Protein AF-A0A958BYZ5-F1 (afdb_monomer_lite)

Structure (mmCIF, N/CA/C/O backbone):
data_AF-A0A958BYZ5-F1
#
_entry.id   AF-A0A958BYZ5-F1
#
loop_
_atom_site.group_PDB
_atom_site.id
_atom_site.type_symbol
_atom_site.label_atom_id
_atom_site.label_alt_id
_atom_site.label_comp_id
_atom_site.label_asym_id
_atom_site.label_entity_id
_atom_site.label_seq_id
_atom_site.pdbx_PDB_ins_code
_atom_site.Cartn_x
_atom_site.Cartn_y
_atom_site.Cartn_z
_atom_site.occupancy
_atom_site.B_iso_or_equiv
_atom_site.auth_seq_id
_atom_site.auth_comp_id
_atom_site.auth_asym_id
_atom_site.auth_atom_id
_atom_site.pdbx_PDB_model_num
ATOM 1 N N . MET A 1 1 ? -6.055 -10.056 36.487 1.00 45.50 1 MET A N 1
ATOM 2 C CA . MET A 1 1 ? -5.918 -9.343 35.197 1.00 45.50 1 MET A CA 1
ATOM 3 C C . MET A 1 1 ? -7.300 -8.827 34.836 1.00 45.50 1 MET A C 1
ATOM 5 O O . MET A 1 1 ? -8.227 -9.608 35.020 1.00 45.50 1 MET A O 1
ATOM 9 N N . PRO A 1 2 ? -7.479 -7.562 34.418 1.00 52.25 2 PRO A N 1
ATOM 10 C CA . PRO A 1 2 ? -8.773 -7.122 33.911 1.00 52.25 2 PRO A CA 1
ATOM 11 C C . PRO A 1 2 ? -9.151 -8.014 32.727 1.00 52.25 2 PRO A C 1
ATOM 13 O O . PRO A 1 2 ? -8.328 -8.301 31.856 1.00 52.25 2 PRO A O 1
ATOM 16 N N . SER A 1 3 ? -10.362 -8.534 32.773 1.00 69.88 3 SER A N 1
ATOM 17 C CA . SER A 1 3 ? -10.896 -9.478 31.812 1.00 69.88 3 SER A CA 1
ATOM 18 C C . SER A 1 3 ? -11.234 -8.752 30.496 1.00 69.88 3 SER A C 1
ATOM 20 O O . SER A 1 3 ? -11.599 -7.570 30.492 1.00 69.88 3 SER A O 1
ATOM 22 N N . SER A 1 4 ? -10.986 -9.404 29.354 1.00 74.00 4 SER A N 1
ATOM 23 C CA . SER A 1 4 ? -11.035 -8.768 28.027 1.00 74.00 4 SER A CA 1
ATOM 24 C C . SER A 1 4 ? -11.799 -9.617 27.015 1.00 74.00 4 SER A C 1
ATOM 26 O O . SER A 1 4 ? -11.697 -10.843 27.022 1.00 74.00 4 SER A O 1
ATOM 28 N N . ILE A 1 5 ? -12.532 -8.962 26.109 1.00 74.88 5 ILE A N 1
ATOM 29 C CA . ILE A 1 5 ? -13.312 -9.607 25.046 1.00 74.88 5 ILE A CA 1
ATOM 30 C C . ILE A 1 5 ? -12.643 -9.345 23.699 1.00 74.88 5 ILE A C 1
ATOM 32 O O . ILE A 1 5 ? -12.465 -8.196 23.283 1.00 74.88 5 ILE A O 1
ATOM 36 N N . LYS A 1 6 ? -12.315 -10.417 22.971 1.00 78.06 6 LYS A N 1
ATOM 37 C CA . LYS A 1 6 ? -11.769 -10.333 21.612 1.00 78.06 6 LYS A CA 1
ATOM 38 C C . LYS A 1 6 ? -12.891 -10.118 20.592 1.00 78.06 6 LYS A C 1
ATOM 40 O O . LYS A 1 6 ? -13.818 -10.919 20.510 1.00 78.06 6 LYS A O 1
ATOM 45 N N . ARG A 1 7 ? -12.784 -9.073 19.767 1.00 78.69 7 ARG A N 1
ATOM 46 C CA . ARG A 1 7 ? -13.669 -8.828 18.613 1.00 78.69 7 ARG A CA 1
ATOM 47 C C . ARG A 1 7 ? -12.845 -8.469 17.385 1.00 78.69 7 ARG A C 1
ATOM 49 O O . ARG A 1 7 ? -12.098 -7.492 17.380 1.00 78.69 7 ARG A O 1
ATOM 56 N N . GLY A 1 8 ? -12.955 -9.292 16.343 1.00 81.00 8 GLY A N 1
ATOM 57 C CA . GLY A 1 8 ? -11.964 -9.295 15.269 1.00 81.00 8 GLY A CA 1
ATOM 58 C C . GLY A 1 8 ? -10.583 -9.638 15.834 1.00 81.00 8 GLY A C 1
ATOM 59 O O . GLY A 1 8 ? -10.409 -10.677 16.472 1.00 81.00 8 GLY A O 1
ATOM 60 N N . TYR A 1 9 ? -9.610 -8.748 15.637 1.00 81.06 9 TYR A N 1
ATOM 61 C CA . TYR A 1 9 ? -8.263 -8.886 16.201 1.00 81.06 9 TYR A CA 1
ATOM 62 C C . TYR A 1 9 ? -8.009 -8.010 17.439 1.00 81.06 9 TYR A C 1
ATOM 64 O O . TYR A 1 9 ? -6.924 -8.092 18.005 1.00 81.06 9 TYR A O 1
ATOM 72 N N . ILE A 1 10 ? -8.983 -7.196 17.865 1.00 86.06 10 ILE A N 1
ATOM 73 C CA . ILE A 1 10 ? -8.825 -6.246 18.975 1.00 86.06 10 ILE A CA 1
ATOM 74 C C . ILE A 1 10 ? -9.418 -6.844 20.257 1.00 86.06 10 ILE A C 1
ATOM 76 O O . ILE A 1 10 ? -10.525 -7.386 20.248 1.00 86.06 10 ILE A O 1
ATOM 80 N N . GLN A 1 11 ? -8.690 -6.727 21.363 1.00 86.56 11 GLN A N 1
ATOM 81 C CA . GLN A 1 11 ? -9.150 -7.009 22.717 1.00 86.56 11 GLN A CA 1
ATOM 82 C C . GLN A 1 11 ? -9.681 -5.722 23.354 1.00 86.56 11 GLN A C 1
ATOM 84 O O . GLN A 1 11 ? -8.958 -4.730 23.486 1.00 86.56 11 GLN A O 1
ATOM 89 N N . PHE A 1 12 ? -10.955 -5.756 23.733 1.00 85.00 12 PHE A N 1
ATOM 90 C CA . PHE A 1 12 ? -11.657 -4.682 24.430 1.00 85.00 12 PHE A CA 1
ATOM 91 C C . PHE A 1 12 ? -11.824 -5.034 25.911 1.00 85.00 12 PHE A C 1
ATOM 93 O O . PHE A 1 12 ? -11.839 -6.213 26.266 1.00 85.00 12 PHE A O 1
ATOM 100 N N . SER A 1 13 ? -11.990 -4.025 26.767 1.00 83.06 13 SER A N 1
ATOM 101 C CA . SER A 1 13 ? -12.386 -4.240 28.165 1.00 83.06 13 SER A CA 1
ATOM 102 C C . SER A 1 13 ? -13.762 -4.914 28.233 1.00 83.06 13 SER A C 1
ATOM 104 O O . SER A 1 13 ? -14.655 -4.562 27.464 1.00 83.06 13 SER A O 1
ATOM 106 N N . GLU A 1 14 ? -13.965 -5.849 29.166 1.00 81.81 14 GLU A N 1
ATOM 107 C CA . GLU A 1 14 ? -15.282 -6.464 29.413 1.00 81.81 14 GLU A CA 1
ATOM 108 C C . GLU A 1 14 ? -16.369 -5.464 29.809 1.00 81.81 14 GLU A C 1
ATOM 110 O O . GLU A 1 14 ? -17.550 -5.720 29.596 1.00 81.81 14 GLU A O 1
ATOM 115 N N . ARG A 1 15 ? -15.983 -4.296 30.334 1.00 83.94 15 ARG A N 1
ATOM 116 C CA . ARG A 1 15 ? -16.928 -3.229 30.685 1.00 83.94 15 ARG A CA 1
ATOM 117 C C . ARG A 1 15 ? -17.518 -2.524 29.461 1.00 83.94 15 ARG A C 1
ATOM 119 O O . ARG A 1 15 ? -18.413 -1.699 29.610 1.00 83.94 15 ARG A O 1
ATOM 126 N N . TRP A 1 16 ? -16.980 -2.780 28.269 1.00 87.38 16 TRP A N 1
ATOM 127 C CA . TRP A 1 16 ? -17.481 -2.198 27.033 1.00 87.38 16 TRP A CA 1
ATOM 128 C C . TRP A 1 16 ? -18.608 -3.065 26.483 1.00 87.38 16 TRP A C 1
ATOM 130 O O . TRP A 1 16 ? -18.396 -4.201 26.052 1.00 87.38 16 TRP A O 1
ATOM 140 N N . GLU A 1 17 ? -19.806 -2.497 26.438 1.00 88.56 17 GLU A N 1
ATOM 141 C CA . GLU A 1 17 ? -20.953 -3.117 25.792 1.00 88.56 17 GLU A CA 1
ATOM 142 C C . GLU A 1 17 ? -20.756 -3.047 24.274 1.00 88.56 17 GLU A C 1
ATOM 144 O O . GLU A 1 17 ? -20.416 -2.007 23.707 1.00 88.56 17 GLU A O 1
ATOM 149 N N . HIS A 1 18 ? -20.936 -4.161 23.577 1.00 89.38 18 HIS A N 1
ATOM 150 C CA . HIS A 1 18 ? -20.892 -4.158 22.117 1.00 89.38 18 HIS A CA 1
ATOM 151 C C . HIS A 1 18 ? -22.271 -3.938 21.536 1.00 89.38 18 HIS A C 1
ATOM 153 O O . HIS A 1 18 ? -23.232 -4.558 21.976 1.00 89.38 18 HIS A O 1
ATOM 159 N N . ILE A 1 19 ? -22.321 -3.108 20.500 1.00 90.62 19 ILE A N 1
ATOM 160 C CA . ILE A 1 19 ? -23.559 -2.780 19.804 1.00 90.62 19 ILE A CA 1
ATOM 161 C C . ILE A 1 19 ? -23.592 -3.453 18.434 1.00 90.62 19 ILE A C 1
ATOM 163 O O . ILE A 1 19 ? -24.551 -4.136 18.094 1.00 90.62 19 ILE A O 1
ATOM 167 N N . GLU A 1 20 ? -22.559 -3.237 17.617 1.00 90.31 20 GLU A N 1
ATOM 168 C CA . GLU A 1 20 ? -22.579 -3.628 16.205 1.00 90.31 20 GLU A CA 1
ATOM 169 C C . GLU A 1 20 ? -21.173 -3.996 15.724 1.00 90.31 20 GLU A C 1
ATOM 171 O O . GLU A 1 20 ? -20.170 -3.380 16.096 1.00 90.31 20 GLU A O 1
ATOM 176 N N . SER A 1 21 ? -21.087 -4.987 14.840 1.00 90.56 21 SER A N 1
ATOM 177 C CA . SER A 1 21 ? -19.903 -5.224 14.015 1.00 90.56 21 SER A CA 1
ATOM 178 C C . SER A 1 21 ? -20.322 -5.366 12.560 1.00 90.56 21 SER A C 1
ATOM 180 O O . SER A 1 21 ? -21.266 -6.088 12.252 1.00 90.56 21 SER A O 1
ATOM 182 N N . ARG A 1 22 ? -19.605 -4.686 11.662 1.00 89.75 22 ARG A N 1
ATOM 183 C CA . ARG A 1 22 ? -19.753 -4.862 10.216 1.00 89.75 22 ARG A CA 1
ATOM 184 C C . ARG A 1 22 ? -18.624 -5.694 9.655 1.00 89.75 22 ARG A C 1
ATOM 186 O O . ARG A 1 22 ? -17.462 -5.541 10.046 1.00 89.75 22 ARG A O 1
ATOM 193 N N . TYR A 1 23 ? -18.991 -6.505 8.675 1.00 89.56 23 TYR A N 1
ATOM 194 C CA . TYR A 1 23 ? -18.126 -7.499 8.074 1.00 89.56 23 TYR A CA 1
ATOM 195 C C . TYR A 1 23 ? -18.109 -7.358 6.556 1.00 89.56 23 TYR A C 1
ATOM 197 O O . TYR A 1 23 ? -19.097 -6.955 5.947 1.00 89.56 23 TYR A O 1
ATOM 205 N N . VAL A 1 24 ? -16.978 -7.717 5.960 1.00 88.44 24 VAL A N 1
ATOM 206 C CA . VAL A 1 24 ? -16.851 -8.011 4.532 1.00 88.44 24 VAL A CA 1
ATOM 207 C C . VAL A 1 24 ? -16.213 -9.389 4.436 1.00 88.44 24 VAL A C 1
ATOM 209 O O . VAL A 1 24 ? -15.037 -9.551 4.765 1.00 88.44 24 VAL A O 1
ATOM 212 N N . GLY A 1 25 ? -17.003 -10.394 4.055 1.00 87.12 25 GLY A N 1
ATOM 213 C CA . GLY A 1 25 ? -16.584 -11.792 4.168 1.00 87.12 25 GLY A CA 1
ATOM 214 C C . GLY A 1 25 ? -16.142 -12.116 5.608 1.00 87.12 25 GLY A C 1
ATOM 215 O O . GLY A 1 25 ? -16.868 -11.777 6.544 1.00 87.12 25 GLY A O 1
ATOM 216 N N . PRO A 1 26 ? -14.951 -12.708 5.821 1.00 87.62 26 PRO A N 1
ATOM 217 C CA . PRO A 1 26 ? -14.455 -13.029 7.160 1.00 87.62 26 PRO A CA 1
ATOM 218 C C . PRO A 1 26 ? -13.901 -11.812 7.925 1.00 87.62 26 PRO A C 1
ATOM 220 O O . PRO A 1 26 ? -13.514 -11.938 9.087 1.00 87.62 26 PRO A O 1
ATOM 223 N N . PHE A 1 27 ? -13.818 -10.633 7.300 1.00 90.38 27 PHE A N 1
ATOM 224 C CA . PHE A 1 27 ? -13.087 -9.496 7.851 1.00 90.38 27 PHE A CA 1
ATOM 225 C C . PHE A 1 27 ? -13.984 -8.499 8.571 1.00 90.38 27 PHE A C 1
ATOM 227 O O . PHE A 1 27 ? -14.955 -7.999 8.007 1.00 90.38 27 PHE A O 1
ATOM 234 N N . VAL A 1 28 ? -13.593 -8.116 9.788 1.00 90.50 28 VAL A N 1
ATOM 235 C CA . VAL A 1 28 ? -14.249 -7.035 10.533 1.00 90.50 28 VAL A CA 1
ATOM 236 C C . VAL A 1 28 ? -13.758 -5.688 10.020 1.00 90.50 28 VAL A C 1
ATOM 238 O O . VAL A 1 28 ? -12.567 -5.388 10.085 1.00 90.50 28 VAL A O 1
ATOM 241 N N . THR A 1 29 ? -14.673 -4.859 9.529 1.00 90.00 29 THR A N 1
ATOM 242 C CA . THR A 1 29 ? -14.334 -3.563 8.923 1.00 90.00 29 THR A CA 1
ATOM 243 C C . THR A 1 29 ? -14.761 -2.378 9.788 1.00 90.00 29 THR A C 1
ATOM 245 O O . THR A 1 29 ? -14.096 -1.338 9.764 1.00 90.00 29 THR A O 1
ATOM 248 N N . ARG A 1 30 ? -15.812 -2.539 10.604 1.00 91.06 30 ARG A N 1
ATOM 249 C CA . ARG A 1 30 ? -16.279 -1.550 11.588 1.00 91.06 30 ARG A CA 1
ATOM 250 C C . ARG A 1 30 ? -16.768 -2.238 12.859 1.00 91.06 30 ARG A C 1
ATOM 252 O O . ARG A 1 30 ? -17.434 -3.266 12.780 1.00 91.06 30 ARG A O 1
ATOM 259 N N . ILE A 1 31 ? -16.465 -1.663 14.016 1.00 91.06 31 ILE A N 1
ATOM 260 C CA . ILE A 1 31 ? -16.951 -2.113 15.324 1.00 91.06 31 ILE A CA 1
ATOM 261 C C . ILE A 1 31 ? -17.504 -0.903 16.078 1.00 91.06 31 ILE A C 1
ATOM 263 O O . ILE A 1 31 ? -16.900 0.171 16.043 1.00 91.06 31 ILE A O 1
ATOM 267 N N . VAL A 1 32 ? -18.648 -1.085 16.733 1.00 91.12 32 VAL A N 1
ATOM 268 C CA . VAL A 1 32 ? -19.294 -0.090 17.587 1.00 91.12 32 VAL A CA 1
ATOM 269 C C . VAL A 1 32 ? -19.443 -0.658 18.991 1.00 91.12 32 VAL A C 1
ATOM 271 O O . VAL A 1 32 ? -20.063 -1.708 19.186 1.00 91.12 32 VAL A O 1
ATOM 274 N N . HIS A 1 33 ? -18.914 0.074 19.964 1.00 89.44 33 HIS A N 1
ATOM 275 C CA . HIS A 1 33 ? -19.065 -0.211 21.385 1.00 89.44 33 HIS A CA 1
ATOM 276 C C . HIS A 1 33 ? -19.637 0.987 22.126 1.00 89.44 33 HIS A C 1
ATOM 278 O O . HIS A 1 33 ? -19.407 2.132 21.742 1.00 89.44 33 HIS A O 1
ATOM 284 N N . ARG A 1 34 ? -20.331 0.715 23.227 1.00 88.62 34 ARG A N 1
ATOM 285 C CA . ARG A 1 34 ? -20.648 1.687 24.263 1.00 88.62 34 ARG A CA 1
ATOM 286 C C . ARG A 1 34 ? -19.684 1.493 25.425 1.00 88.62 34 ARG A C 1
ATOM 288 O O . ARG A 1 34 ? -19.506 0.388 25.937 1.00 88.62 34 ARG A O 1
ATOM 295 N N . ARG A 1 35 ? -19.033 2.581 25.810 1.00 86.31 35 ARG A N 1
ATOM 296 C CA . ARG A 1 35 ? -18.128 2.630 26.954 1.00 86.31 35 ARG A CA 1
ATOM 297 C C . ARG A 1 35 ? -18.908 2.763 28.271 1.00 86.31 35 ARG A C 1
ATOM 299 O O . ARG A 1 35 ? -20.081 3.137 28.242 1.00 86.31 35 ARG A O 1
ATOM 306 N N . PRO A 1 36 ? -18.263 2.524 29.429 1.00 84.19 36 PRO A N 1
ATOM 307 C CA . PRO A 1 36 ? -18.902 2.668 30.743 1.00 84.19 36 PRO A CA 1
ATOM 308 C C . PRO A 1 36 ? -19.419 4.083 31.044 1.00 84.19 36 PRO A C 1
ATOM 310 O O . PRO A 1 36 ? -20.354 4.241 31.818 1.00 84.19 36 PRO A O 1
ATOM 313 N N . ASP A 1 37 ? -18.829 5.105 30.421 1.00 83.94 37 ASP A N 1
ATOM 314 C CA . ASP A 1 37 ? -19.257 6.509 30.497 1.00 83.94 37 ASP A CA 1
ATOM 315 C C . ASP A 1 37 ? -20.478 6.824 29.603 1.00 83.94 37 ASP A C 1
ATOM 317 O O . ASP A 1 37 ? -20.917 7.970 29.527 1.00 83.94 37 ASP A O 1
ATOM 321 N N . GLY A 1 38 ? -21.024 5.822 28.905 1.00 82.00 38 GLY A N 1
ATOM 322 C CA . GLY A 1 38 ? -22.136 5.958 27.965 1.00 82.00 38 GLY A CA 1
ATOM 323 C C . GLY A 1 38 ? -21.729 6.425 26.563 1.00 82.00 38 GLY A C 1
ATOM 324 O O . GLY A 1 38 ? -22.568 6.416 25.659 1.00 82.00 38 GLY A O 1
ATOM 325 N N . ALA A 1 39 ? -20.461 6.786 26.334 1.00 84.88 39 ALA A N 1
ATOM 326 C CA . ALA A 1 39 ? -19.994 7.262 25.038 1.00 84.88 39 ALA A CA 1
ATOM 327 C C . ALA A 1 39 ? -19.918 6.128 24.001 1.00 84.88 39 ALA A C 1
ATOM 329 O O . ALA A 1 39 ? -19.525 4.997 24.299 1.00 84.88 39 ALA A O 1
ATOM 330 N N . LEU A 1 40 ? -20.251 6.449 22.747 1.00 87.25 40 LEU A N 1
ATOM 331 C CA . LEU A 1 40 ? -20.108 5.528 21.618 1.00 87.25 40 LEU A CA 1
ATOM 332 C C . LEU A 1 40 ? -18.686 5.586 21.045 1.00 87.25 40 LEU A C 1
ATOM 334 O O . LEU A 1 40 ? -18.225 6.632 20.588 1.00 87.25 40 LEU A O 1
ATOM 338 N N . ASP A 1 41 ? -18.003 4.444 21.017 1.00 86.56 41 ASP A N 1
ATOM 339 C CA . ASP A 1 41 ? -16.710 4.254 20.362 1.00 86.56 41 ASP A CA 1
ATOM 340 C C . ASP A 1 41 ? -16.922 3.508 19.037 1.00 86.56 41 ASP A C 1
ATOM 342 O O . ASP A 1 41 ? -17.181 2.303 19.002 1.00 86.56 41 ASP A O 1
ATOM 346 N N . VAL A 1 42 ? -16.855 4.252 17.932 1.00 89.75 42 VAL A N 1
ATOM 347 C CA . VAL A 1 42 ? -16.988 3.709 16.576 1.00 89.75 42 VAL A CA 1
ATOM 348 C C . VAL A 1 42 ? -15.602 3.599 15.950 1.00 89.75 42 VAL A C 1
ATOM 350 O O . VAL A 1 42 ? -14.946 4.608 15.699 1.00 89.75 42 VAL A O 1
ATOM 353 N N . ARG A 1 43 ? -15.139 2.386 15.641 1.00 88.94 43 ARG A N 1
ATOM 354 C CA . ARG A 1 43 ? -13.829 2.159 15.006 1.00 88.94 43 ARG A CA 1
ATOM 355 C C . ARG A 1 43 ? -13.978 1.487 13.665 1.00 88.94 43 ARG A C 1
ATOM 357 O O . ARG A 1 43 ? -14.543 0.404 13.564 1.00 88.94 43 ARG A O 1
ATOM 364 N N . THR A 1 44 ? -13.372 2.090 12.653 1.00 90.75 44 THR A N 1
ATOM 365 C CA . THR A 1 44 ? -13.125 1.451 11.361 1.00 90.75 44 THR A CA 1
ATOM 366 C C . THR A 1 44 ? -11.704 0.909 11.303 1.00 90.75 44 THR A C 1
ATOM 368 O O . THR A 1 44 ? -10.784 1.497 11.884 1.00 90.75 44 THR A O 1
ATOM 371 N N . SER A 1 45 ? -11.515 -0.194 10.574 1.00 88.25 45 SER A N 1
ATOM 372 C CA . SER A 1 45 ? -10.210 -0.851 10.391 1.00 88.25 45 SER A CA 1
ATOM 373 C C . SER A 1 45 ? -9.117 0.159 10.008 1.00 88.25 45 SER A C 1
ATOM 375 O O . SER A 1 45 ? -8.079 0.263 10.671 1.00 88.25 45 SER A O 1
ATOM 377 N N . ARG A 1 46 ? -9.410 1.034 9.037 1.00 89.19 46 ARG A N 1
ATOM 378 C CA . ARG A 1 46 ? -8.462 2.042 8.552 1.00 89.19 46 ARG A CA 1
ATOM 379 C C . ARG A 1 46 ? -8.080 3.067 9.618 1.00 89.19 46 ARG A C 1
ATOM 381 O O . ARG A 1 46 ? -6.897 3.364 9.785 1.00 89.19 46 ARG A O 1
ATOM 388 N N . ARG A 1 47 ? -9.056 3.646 10.330 1.00 90.25 47 ARG A N 1
ATOM 389 C CA . ARG A 1 47 ? -8.785 4.652 11.379 1.00 90.25 47 ARG A CA 1
ATOM 390 C C . ARG A 1 47 ? -8.003 4.051 12.536 1.00 90.25 47 ARG A C 1
ATOM 392 O O . ARG A 1 47 ? -7.115 4.718 13.075 1.00 90.25 47 ARG A O 1
ATOM 399 N N . HIS A 1 48 ? -8.302 2.799 12.864 1.00 89.25 48 HIS A N 1
ATOM 400 C CA . HIS A 1 48 ? -7.598 2.043 13.882 1.00 89.25 48 HIS A CA 1
ATOM 401 C C . HIS A 1 48 ? -6.120 1.832 13.503 1.00 89.25 48 HIS A C 1
ATOM 403 O O . HIS A 1 48 ? -5.237 2.285 14.234 1.00 89.25 48 HIS A O 1
ATOM 409 N N . ARG A 1 49 ? -5.837 1.300 12.303 1.00 91.06 49 ARG A N 1
ATOM 410 C CA . ARG A 1 49 ? -4.473 1.175 11.749 1.00 91.06 49 ARG A CA 1
ATOM 411 C C . ARG A 1 49 ? -3.724 2.510 11.722 1.00 91.06 49 ARG A C 1
ATOM 413 O O . ARG A 1 49 ? -2.557 2.596 12.102 1.00 91.06 49 ARG A O 1
ATOM 420 N N . LYS A 1 50 ? -4.397 3.581 11.294 1.00 88.94 50 LYS A N 1
ATOM 421 C CA . LYS A 1 50 ? -3.817 4.929 11.165 1.00 88.94 50 LYS A CA 1
ATOM 422 C C . LYS A 1 50 ? -3.668 5.673 12.497 1.00 88.94 50 LYS A C 1
ATOM 424 O O . LYS A 1 50 ? -3.128 6.780 12.488 1.00 88.94 50 LYS A O 1
ATOM 429 N N . ARG A 1 51 ? -4.105 5.094 13.625 1.00 86.19 51 ARG A N 1
ATOM 430 C CA . ARG A 1 51 ? -4.093 5.708 14.967 1.00 86.19 51 ARG A CA 1
ATOM 431 C C . ARG A 1 51 ? -4.814 7.061 15.018 1.00 86.19 51 ARG A C 1
ATOM 433 O O . ARG A 1 51 ? -4.374 7.986 15.696 1.00 86.19 51 ARG A O 1
ATOM 440 N N . PHE A 1 52 ? -5.925 7.186 14.291 1.00 84.44 52 PHE A N 1
ATOM 441 C CA . PHE A 1 52 ? -6.775 8.382 14.337 1.00 84.44 52 PHE A CA 1
ATOM 442 C C . PHE A 1 52 ? -7.821 8.350 15.456 1.00 84.44 52 PHE A C 1
ATOM 444 O O . PHE A 1 52 ? -8.500 9.353 15.663 1.00 84.44 52 PHE A O 1
ATOM 451 N N . GLY A 1 53 ? -7.912 7.240 16.193 1.00 83.75 53 GLY A N 1
ATOM 452 C CA . GLY A 1 53 ? -8.915 7.047 17.236 1.00 83.75 53 GLY A CA 1
ATOM 453 C C . GLY A 1 53 ? -10.312 6.753 16.670 1.00 83.75 53 GLY A C 1
ATOM 454 O O . GLY A 1 53 ? -10.457 6.557 15.453 1.00 83.75 53 GLY A O 1
ATOM 455 N N . PRO A 1 54 ? -11.331 6.699 17.545 1.00 84.38 54 PRO A N 1
ATOM 456 C CA . PRO A 1 54 ? -12.715 6.477 17.142 1.00 84.38 54 PRO A CA 1
ATOM 457 C C . PRO A 1 54 ? -13.237 7.585 16.230 1.00 84.38 54 PRO A C 1
ATOM 459 O O . PRO A 1 54 ? -12.726 8.712 16.223 1.00 84.38 54 PRO A O 1
ATOM 462 N N . GLU A 1 55 ? -14.236 7.254 15.419 1.00 83.75 55 GLU A N 1
ATOM 463 C CA . GLU A 1 55 ? -14.984 8.233 14.641 1.00 83.75 55 GLU A CA 1
ATOM 464 C C . GLU A 1 55 ? -15.611 9.262 15.587 1.00 83.75 55 GLU A C 1
ATOM 466 O O . GLU A 1 55 ? -16.169 8.881 16.618 1.00 83.75 55 GLU A O 1
ATOM 471 N N . PRO A 1 56 ? -15.469 10.563 15.285 1.00 74.38 56 PRO A N 1
ATOM 472 C CA . PRO A 1 56 ? -16.152 11.594 16.049 1.00 74.38 56 PRO A CA 1
ATOM 473 C C . PRO A 1 56 ? -17.665 11.351 15.967 1.00 74.38 56 PRO A C 1
ATOM 475 O O . PRO A 1 56 ? -18.192 11.112 14.881 1.00 74.38 56 PRO A O 1
ATOM 478 N N . GLY A 1 57 ? -18.340 11.365 17.120 1.00 67.19 57 GLY A N 1
ATOM 479 C CA . GLY A 1 57 ? -19.795 11.225 17.193 1.00 67.19 57 GLY A CA 1
ATOM 480 C C . GLY A 1 57 ? -20.530 12.397 16.525 1.00 67.19 57 GLY A C 1
ATOM 481 O O . GLY A 1 57 ? -19.901 13.409 16.217 1.00 67.19 57 GLY A O 1
ATOM 482 N N . PRO A 1 58 ? -21.854 12.295 16.322 1.00 60.22 58 PRO A N 1
ATOM 483 C CA . PRO A 1 58 ? -22.651 13.343 15.673 1.00 60.22 58 PRO A CA 1
ATOM 484 C C . PRO A 1 58 ? -22.554 14.708 16.378 1.00 60.22 58 PRO A C 1
ATOM 486 O O . PRO A 1 58 ? -22.533 15.732 15.702 1.00 60.22 58 PRO A O 1
ATOM 489 N N . ASP A 1 59 ? -22.395 14.715 17.705 1.00 55.41 59 ASP A N 1
ATOM 490 C CA . ASP A 1 59 ? -22.246 15.935 18.517 1.00 55.41 59 ASP A CA 1
ATOM 491 C C . ASP A 1 59 ? -20.790 16.379 18.699 1.00 55.41 59 ASP A C 1
ATOM 493 O O . ASP A 1 59 ? -20.507 17.455 19.236 1.00 55.41 59 ASP A O 1
ATOM 497 N N . ALA A 1 60 ? -19.829 15.559 18.262 1.00 56.84 60 ALA A N 1
ATOM 498 C CA . ALA A 1 60 ? -18.437 15.957 18.282 1.00 56.84 60 ALA A CA 1
ATOM 499 C C . ALA A 1 60 ? -18.253 17.001 17.185 1.00 56.84 60 ALA A C 1
ATOM 501 O O . ALA A 1 60 ? -18.170 16.675 16.001 1.00 56.84 60 ALA A O 1
ATOM 502 N N . THR A 1 61 ? -18.156 18.269 17.589 1.00 47.94 61 THR A N 1
ATOM 503 C CA . THR A 1 61 ? -17.674 19.333 16.714 1.00 47.94 61 THR A CA 1
ATOM 504 C C . THR A 1 61 ? -16.366 18.826 16.132 1.00 47.94 61 THR A C 1
ATOM 506 O O . THR A 1 61 ? -15.394 18.628 16.869 1.00 47.94 61 THR A O 1
ATOM 509 N N . GLU A 1 62 ? -16.352 18.531 14.829 1.00 49.16 62 GLU A N 1
ATOM 510 C CA . GLU A 1 62 ? -15.136 18.176 14.120 1.00 49.16 62 GLU A CA 1
ATOM 511 C C . GLU A 1 62 ? -14.215 19.373 14.327 1.00 49.16 62 GLU A C 1
ATOM 513 O O . GLU A 1 62 ? -14.384 20.409 13.683 1.00 49.16 62 GLU A O 1
ATOM 518 N N . LYS A 1 63 ? -13.326 19.304 15.334 1.00 47.84 63 LYS A N 1
ATOM 519 C CA . LYS A 1 63 ? -12.378 20.376 15.621 1.00 47.84 63 LYS A CA 1
ATOM 520 C C . LYS A 1 63 ? -11.645 20.550 14.310 1.00 47.84 63 LYS A C 1
ATOM 522 O O . LYS A 1 63 ? -10.839 19.678 13.976 1.00 47.84 63 LYS A O 1
ATOM 527 N N . LYS A 1 64 ? -11.980 21.611 13.559 1.00 46.06 64 LYS A N 1
ATOM 528 C CA . LYS A 1 64 ? -11.365 21.970 12.283 1.00 46.06 64 LYS A CA 1
ATOM 529 C C . LYS A 1 64 ? -9.881 22.076 12.575 1.00 46.06 64 LYS A C 1
ATOM 531 O O . LYS A 1 64 ? -9.398 23.097 13.053 1.00 46.06 64 LYS A O 1
ATOM 536 N N . ARG A 1 65 ? -9.168 20.962 12.410 1.00 54.56 65 ARG A N 1
ATOM 537 C CA . ARG A 1 65 ? -7.742 20.885 12.689 1.00 54.56 65 ARG A CA 1
ATOM 538 C C . ARG A 1 65 ? -7.127 21.883 11.734 1.00 54.56 65 ARG A C 1
ATOM 540 O O . ARG A 1 65 ? -7.331 21.750 10.530 1.00 54.56 65 ARG A O 1
ATOM 547 N N . HIS A 1 66 ? -6.465 22.901 12.286 1.00 46.94 66 HIS A N 1
ATOM 548 C CA . HIS A 1 66 ? -5.911 24.000 11.508 1.00 46.94 66 HIS A CA 1
ATOM 549 C C . HIS A 1 66 ? -5.216 23.451 10.258 1.00 46.94 66 HIS A C 1
ATOM 551 O O . HIS A 1 66 ? -4.259 22.678 10.350 1.00 46.94 66 HIS A O 1
ATOM 557 N N . LYS A 1 67 ? -5.748 23.853 9.097 1.00 51.28 67 LYS A N 1
ATOM 558 C CA . LYS A 1 67 ? -5.382 23.413 7.739 1.00 51.28 67 LYS A CA 1
ATOM 559 C C . LYS A 1 67 ? -3.881 23.584 7.431 1.00 51.28 67 LYS A C 1
ATOM 561 O O . LYS A 1 67 ? -3.379 22.999 6.482 1.00 51.28 67 LYS A O 1
ATOM 566 N N . TYR A 1 68 ? -3.172 24.341 8.268 1.00 49.09 68 TYR A N 1
ATOM 567 C CA . TYR A 1 68 ? -1.784 24.762 8.100 1.00 49.09 68 TYR A CA 1
ATOM 568 C C . TYR A 1 68 ? -0.744 23.897 8.824 1.00 49.09 68 TYR A C 1
ATOM 570 O O . TYR A 1 68 ? 0.448 24.107 8.631 1.00 49.09 68 TYR A O 1
ATOM 578 N N . TRP A 1 69 ? -1.142 22.903 9.626 1.00 57.28 69 TRP A N 1
ATOM 579 C CA . TRP A 1 69 ? -0.177 22.061 10.351 1.00 57.28 69 TRP A CA 1
ATOM 580 C C . TRP A 1 69 ? -0.027 20.666 9.730 1.00 57.28 69 TRP A C 1
ATOM 582 O O . TRP A 1 69 ? -0.231 19.631 10.375 1.00 57.28 69 TRP A O 1
ATOM 592 N N . LEU A 1 70 ? 0.318 20.665 8.435 1.00 76.31 70 LEU A N 1
ATOM 593 C CA . LEU A 1 70 ? 0.727 19.476 7.675 1.00 76.31 70 LEU A CA 1
ATOM 594 C C . LEU A 1 70 ? 2.023 18.861 8.224 1.00 76.31 70 LEU A C 1
ATOM 596 O O . LEU A 1 70 ? 2.271 17.681 8.006 1.00 76.31 70 LEU A O 1
ATOM 600 N N . TRP A 1 71 ? 2.830 19.629 8.957 1.00 84.06 71 TRP A N 1
ATOM 601 C CA . TRP A 1 71 ? 4.095 19.186 9.535 1.00 84.06 71 TRP A CA 1
ATOM 602 C C . TRP A 1 71 ? 3.887 18.259 10.738 1.00 84.06 71 TRP A C 1
ATOM 604 O O . TRP A 1 71 ? 3.532 18.698 11.832 1.00 84.06 71 TRP A O 1
ATOM 614 N N . ARG A 1 72 ? 4.102 16.950 10.548 1.00 87.50 72 ARG A N 1
ATOM 615 C CA . ARG A 1 72 ? 3.972 15.939 11.614 1.00 87.50 72 ARG A CA 1
ATOM 616 C C . ARG A 1 72 ? 5.089 14.891 11.564 1.00 87.50 72 ARG A C 1
ATOM 618 O O . ARG A 1 72 ? 4.786 13.702 11.475 1.00 87.50 72 ARG A O 1
ATOM 625 N N . PRO A 1 73 ? 6.366 15.280 11.722 1.00 90.56 73 PRO A N 1
ATOM 626 C CA . PRO A 1 73 ? 7.507 14.363 11.597 1.00 90.56 73 PRO A CA 1
ATOM 627 C C . PRO A 1 73 ? 7.515 13.233 12.640 1.00 90.56 73 PRO A C 1
ATOM 629 O O . PRO A 1 73 ? 8.150 12.204 12.438 1.00 90.56 73 PRO A O 1
ATOM 632 N N . ARG A 1 74 ? 6.771 13.383 13.748 1.00 88.75 74 ARG A N 1
ATOM 633 C CA . ARG A 1 74 ? 6.575 12.325 14.757 1.00 88.75 74 ARG A CA 1
ATOM 634 C C . ARG A 1 74 ? 5.562 11.250 14.335 1.00 88.75 74 ARG A C 1
ATOM 636 O O . ARG A 1 74 ? 5.401 10.257 15.036 1.00 88.75 74 ARG A O 1
ATOM 643 N N . SER A 1 75 ? 4.833 11.449 13.236 1.00 90.50 75 SER A N 1
ATOM 644 C CA . SER A 1 75 ? 3.808 10.523 12.756 1.00 90.50 75 SER A CA 1
ATOM 645 C C . SER A 1 75 ? 4.329 9.677 11.604 1.00 90.50 75 SER A C 1
ATOM 647 O O . SER A 1 75 ? 4.734 10.204 10.573 1.00 90.50 75 SER A O 1
ATOM 649 N N . LEU A 1 76 ? 4.197 8.356 11.717 1.00 93.69 76 LEU A N 1
ATOM 650 C CA . LEU A 1 76 ? 4.485 7.451 10.603 1.00 93.69 76 LEU A CA 1
ATOM 651 C C . LEU A 1 76 ? 3.603 7.741 9.374 1.00 93.69 76 LEU A C 1
ATOM 653 O O . LEU A 1 76 ? 4.067 7.630 8.247 1.00 93.69 76 LEU A O 1
ATOM 657 N N . ASN A 1 77 ? 2.353 8.182 9.573 1.00 93.38 77 ASN A N 1
ATOM 658 C CA . ASN A 1 77 ? 1.467 8.570 8.467 1.00 93.38 77 ASN A CA 1
ATOM 659 C C . ASN A 1 77 ? 2.041 9.706 7.621 1.00 93.38 77 ASN A C 1
ATOM 661 O O . ASN A 1 77 ? 1.795 9.746 6.420 1.00 93.38 77 ASN A O 1
ATOM 665 N N . TRP A 1 78 ? 2.761 10.629 8.260 1.00 94.06 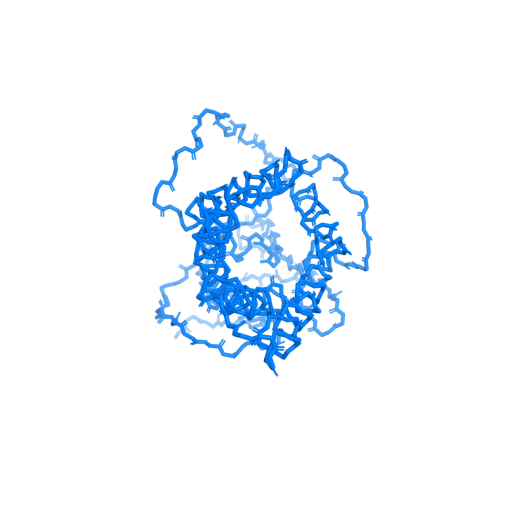78 TRP A N 1
ATOM 666 C CA . TRP A 1 78 ? 3.376 11.760 7.584 1.00 94.06 78 TRP A CA 1
ATOM 667 C C . TRP A 1 78 ? 4.529 11.293 6.699 1.00 94.06 78 TRP A C 1
ATOM 669 O O . TRP A 1 78 ? 4.538 11.602 5.515 1.00 94.06 78 TRP A O 1
ATOM 679 N N . TRP A 1 79 ? 5.425 10.459 7.234 1.00 96.56 79 TRP A N 1
ATOM 680 C CA . TRP A 1 79 ? 6.521 9.879 6.456 1.00 96.56 79 TRP A CA 1
ATOM 681 C C . TRP A 1 79 ? 6.031 8.994 5.314 1.00 96.56 79 TRP A C 1
ATOM 683 O O . TRP A 1 79 ? 6.528 9.133 4.207 1.00 96.56 79 TRP A O 1
ATOM 693 N N . ILE A 1 80 ? 5.006 8.162 5.536 1.00 96.19 80 ILE A N 1
ATOM 694 C CA . ILE A 1 80 ? 4.373 7.386 4.457 1.00 96.19 80 ILE A CA 1
ATOM 695 C C . ILE A 1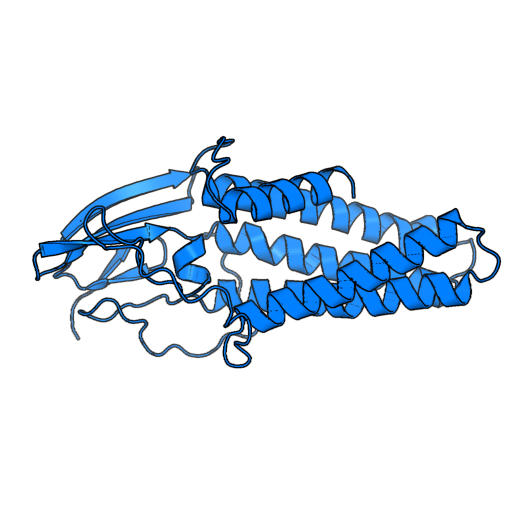 80 ? 3.931 8.316 3.317 1.00 96.19 80 ILE A C 1
ATOM 697 O O . ILE A 1 80 ? 4.218 8.037 2.158 1.00 96.19 80 ILE A O 1
ATOM 701 N N . ALA A 1 81 ? 3.253 9.423 3.636 1.00 94.25 81 ALA A N 1
ATOM 702 C CA . ALA A 1 81 ? 2.814 10.381 2.626 1.00 94.25 81 ALA A CA 1
ATOM 703 C C . ALA A 1 81 ? 3.999 11.059 1.918 1.00 94.25 81 ALA A C 1
ATOM 705 O O . ALA A 1 81 ? 3.988 11.157 0.698 1.00 94.25 81 ALA A O 1
ATOM 706 N N . VAL A 1 82 ? 5.027 11.486 2.658 1.00 96.50 82 VAL A N 1
ATOM 707 C CA . VAL A 1 82 ? 6.242 12.106 2.098 1.00 96.50 82 VAL A CA 1
ATOM 708 C C . VAL A 1 82 ? 6.965 11.162 1.143 1.00 96.50 82 VAL A C 1
ATOM 710 O O . VAL A 1 82 ? 7.286 11.564 0.030 1.00 96.50 82 VAL A O 1
ATOM 713 N N . LEU A 1 83 ? 7.160 9.904 1.537 1.00 98.12 83 LEU A N 1
ATOM 714 C CA . LEU A 1 83 ? 7.800 8.891 0.700 1.00 98.12 83 LEU A CA 1
ATOM 715 C C . LEU A 1 83 ? 7.007 8.660 -0.596 1.00 98.12 83 LEU A C 1
ATOM 717 O O . LEU A 1 83 ? 7.594 8.690 -1.675 1.00 98.12 83 LEU A O 1
ATOM 721 N N . PHE A 1 84 ? 5.675 8.526 -0.520 1.00 96.25 84 PHE A N 1
ATOM 722 C CA . PHE A 1 84 ? 4.843 8.425 -1.725 1.00 96.25 84 PHE A CA 1
ATOM 723 C C . PHE A 1 84 ? 4.918 9.675 -2.603 1.00 96.25 84 PHE A C 1
ATOM 725 O O . PHE A 1 84 ? 4.978 9.536 -3.820 1.00 96.25 84 PHE A O 1
ATOM 732 N N . MET A 1 85 ? 4.933 10.880 -2.025 1.00 96.31 85 MET A N 1
ATOM 733 C CA . MET A 1 85 ? 5.042 12.124 -2.797 1.00 96.31 85 MET A CA 1
ATOM 734 C C . MET A 1 85 ? 6.376 12.206 -3.545 1.00 96.31 85 MET A C 1
ATOM 736 O O . MET A 1 85 ? 6.379 12.515 -4.733 1.00 96.31 85 MET A O 1
ATOM 740 N N . ILE A 1 86 ? 7.491 11.884 -2.881 1.00 98.19 86 ILE A N 1
ATOM 741 C CA . ILE A 1 86 ? 8.817 11.881 -3.513 1.00 98.19 86 ILE A CA 1
ATOM 742 C C . ILE A 1 86 ? 8.878 10.818 -4.614 1.00 98.19 86 ILE A C 1
ATOM 744 O O . ILE A 1 86 ? 9.306 11.129 -5.723 1.00 98.19 86 ILE A O 1
ATOM 748 N N . GLY A 1 87 ? 8.411 9.593 -4.350 1.00 97.31 87 GLY A N 1
ATOM 749 C CA . GLY A 1 87 ? 8.367 8.531 -5.361 1.00 97.31 87 GLY A CA 1
ATOM 750 C C . GLY A 1 87 ? 7.511 8.910 -6.574 1.00 97.31 87 GLY A C 1
ATOM 751 O O . GLY A 1 87 ? 7.970 8.826 -7.708 1.00 97.31 87 GLY A O 1
ATOM 752 N N . SER A 1 88 ? 6.306 9.438 -6.336 1.00 95.44 88 SER A N 1
ATOM 753 C CA . SER A 1 88 ? 5.390 9.875 -7.402 1.00 95.44 88 SER A CA 1
ATOM 754 C C . SER A 1 88 ? 5.980 11.004 -8.246 1.00 95.44 88 SER A C 1
ATOM 756 O O . SER A 1 88 ? 5.816 11.011 -9.462 1.00 95.44 88 SER A O 1
ATOM 758 N N . TRP A 1 89 ? 6.697 11.945 -7.621 1.00 97.94 89 TRP A N 1
ATOM 759 C CA . TRP A 1 89 ? 7.393 13.014 -8.337 1.00 97.94 89 TRP A CA 1
ATOM 760 C C . TRP A 1 89 ? 8.433 12.464 -9.318 1.00 97.94 89 TRP A C 1
ATOM 762 O O . TRP A 1 89 ? 8.505 12.928 -10.456 1.00 97.94 89 TRP A O 1
ATOM 772 N N . HIS A 1 90 ? 9.197 11.448 -8.910 1.00 97.75 90 HIS A N 1
ATOM 773 C CA . HIS A 1 90 ? 10.158 10.788 -9.790 1.00 97.75 90 HIS A CA 1
ATOM 774 C C . HIS A 1 90 ? 9.457 10.076 -10.951 1.00 97.75 90 HIS A C 1
ATOM 776 O O . HIS A 1 90 ? 9.852 10.277 -12.093 1.00 97.75 90 HIS A O 1
ATOM 782 N N . PHE A 1 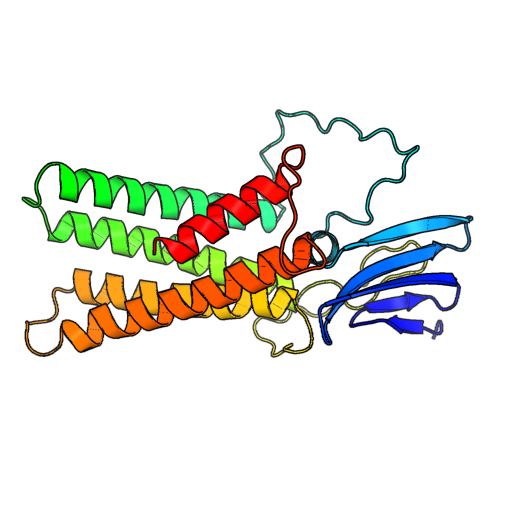91 ? 8.378 9.325 -10.703 1.00 95.44 91 PHE A N 1
ATOM 783 C CA . PHE A 1 91 ? 7.651 8.633 -11.777 1.00 95.44 91 PHE A CA 1
ATOM 784 C C . PHE A 1 91 ? 7.025 9.592 -12.788 1.00 95.44 91 PHE A C 1
ATOM 786 O O . PHE A 1 91 ? 7.121 9.357 -13.992 1.00 95.44 91 PHE A O 1
ATOM 793 N N . ILE A 1 92 ? 6.444 10.703 -12.325 1.00 95.81 92 ILE A N 1
ATOM 794 C CA . ILE A 1 92 ? 5.929 11.754 -13.213 1.00 95.81 92 ILE A CA 1
ATOM 795 C C . ILE A 1 92 ? 7.077 12.369 -14.018 1.00 95.81 92 ILE A C 1
ATOM 797 O O . ILE A 1 92 ? 6.966 12.495 -15.233 1.00 95.81 92 ILE A O 1
ATOM 801 N N . SER A 1 93 ? 8.191 12.708 -13.366 1.00 95.56 93 SER A N 1
ATOM 802 C CA . SER A 1 93 ? 9.350 13.308 -14.037 1.00 95.56 93 SER A CA 1
ATOM 803 C C . SER A 1 93 ? 9.942 12.374 -15.097 1.00 95.56 93 SER A C 1
ATOM 805 O O . SER A 1 93 ? 10.168 12.801 -16.224 1.00 95.56 93 SER A O 1
ATOM 807 N N . GLY A 1 94 ? 10.132 11.092 -14.769 1.00 94.00 94 GLY A N 1
ATOM 808 C CA . GLY A 1 94 ? 10.605 10.072 -15.707 1.00 94.00 94 GLY A CA 1
ATOM 809 C C . GLY A 1 94 ? 9.659 9.911 -16.897 1.00 94.00 94 GLY A C 1
ATOM 810 O O . GLY A 1 94 ? 10.099 9.966 -18.041 1.00 94.00 94 GLY A O 1
ATOM 811 N N . SER A 1 95 ? 8.350 9.826 -16.643 1.00 93.19 95 SER A N 1
ATOM 812 C CA . SER A 1 95 ? 7.332 9.698 -17.696 1.00 93.19 95 SER A CA 1
ATOM 813 C C . SER A 1 95 ? 7.293 10.912 -18.633 1.00 93.19 95 SER A C 1
ATOM 815 O O . SER A 1 95 ? 7.192 10.753 -19.848 1.00 93.19 95 SER A O 1
ATOM 817 N N . LEU A 1 96 ? 7.419 12.132 -18.094 1.00 94.06 96 LEU A N 1
ATOM 818 C CA . LEU A 1 96 ? 7.481 13.361 -18.894 1.00 94.06 96 LEU A CA 1
ATOM 819 C C . LEU A 1 96 ? 8.738 13.418 -19.771 1.00 94.06 96 LEU A C 1
ATOM 821 O O . LEU A 1 96 ? 8.663 13.889 -20.903 1.00 94.06 96 LEU A O 1
ATOM 825 N N . LEU A 1 97 ? 9.876 12.923 -19.277 1.00 92.50 97 LEU A N 1
ATOM 826 C CA . LEU A 1 97 ? 11.112 12.844 -20.058 1.00 92.50 97 LEU A CA 1
ATOM 827 C C . LEU A 1 97 ? 11.016 11.808 -21.183 1.00 92.50 97 LEU A C 1
ATOM 829 O O . LEU A 1 97 ? 11.454 12.094 -22.293 1.00 92.50 97 LEU A O 1
ATOM 833 N N . VAL A 1 98 ? 10.395 10.648 -20.934 1.00 91.94 98 VAL A N 1
ATOM 834 C CA . VAL A 1 98 ? 10.086 9.674 -21.999 1.00 91.94 98 VAL A CA 1
ATOM 835 C C . VAL A 1 98 ? 9.219 10.327 -23.074 1.00 91.94 98 VAL A C 1
ATOM 837 O O . VAL A 1 98 ? 9.520 10.208 -24.260 1.00 91.94 98 VAL A O 1
ATOM 840 N N . TRP A 1 99 ? 8.176 11.058 -22.666 1.00 90.00 99 TRP A N 1
ATOM 841 C CA . TRP A 1 99 ? 7.266 11.740 -23.587 1.00 90.00 99 TRP A CA 1
ATOM 842 C C . TRP A 1 99 ? 7.948 12.847 -24.407 1.00 90.00 99 TRP A C 1
ATOM 844 O O . TRP A 1 99 ? 7.662 12.992 -25.593 1.00 90.00 99 TRP A O 1
ATOM 854 N N . ALA A 1 100 ? 8.874 13.600 -23.807 1.00 88.81 100 ALA A N 1
ATOM 855 C CA . ALA A 1 100 ? 9.626 14.662 -24.479 1.00 88.81 100 ALA A CA 1
ATOM 856 C C . ALA A 1 100 ? 10.707 14.147 -25.456 1.00 88.81 100 ALA A C 1
ATOM 858 O O . ALA A 1 100 ? 11.200 14.920 -26.278 1.00 88.81 100 ALA A O 1
ATOM 859 N N . GLY A 1 101 ? 11.070 12.863 -25.381 1.00 84.81 101 GLY A N 1
ATOM 860 C CA . GLY A 1 101 ? 12.044 12.209 -26.255 1.00 84.81 101 GLY A CA 1
ATOM 861 C C . GLY A 1 101 ? 13.110 11.442 -25.455 1.00 84.81 101 GLY A C 1
ATOM 862 O O . GLY A 1 101 ? 13.804 12.046 -24.634 1.00 84.81 101 GLY A O 1
ATOM 863 N N . PRO A 1 102 ? 13.314 10.131 -25.697 1.00 72.50 102 PRO A N 1
ATOM 864 C CA . PRO A 1 102 ? 14.163 9.268 -24.870 1.00 72.50 102 PRO A CA 1
ATOM 865 C C . PRO A 1 102 ? 15.667 9.403 -25.180 1.00 72.50 102 PRO A C 1
ATOM 867 O O . PRO A 1 102 ? 16.395 8.416 -25.248 1.00 72.50 102 PRO A O 1
ATOM 870 N N . SER A 1 103 ? 16.173 10.625 -25.343 1.00 78.62 103 SER A N 1
ATOM 871 C CA . SER A 1 103 ? 17.591 10.878 -25.647 1.00 78.62 103 SER A CA 1
ATOM 872 C C . SER A 1 103 ? 18.536 10.517 -24.488 1.00 78.62 103 SER A C 1
ATOM 874 O O . SER A 1 103 ? 19.746 10.431 -24.686 1.00 78.62 103 SER A O 1
ATOM 876 N N . TYR A 1 104 ? 17.996 10.285 -23.283 1.00 82.88 104 TYR A N 1
ATOM 877 C CA . TYR A 1 104 ? 18.750 10.012 -22.055 1.00 82.88 104 TYR A CA 1
ATOM 878 C C . TYR A 1 104 ? 18.185 8.819 -21.263 1.00 82.88 104 TYR A C 1
ATOM 880 O O . TYR A 1 104 ? 17.885 8.951 -20.077 1.00 82.88 104 TYR A O 1
ATOM 888 N N . VAL A 1 105 ? 18.054 7.652 -21.907 1.00 87.75 105 VAL A N 1
ATOM 889 C CA . VAL A 1 105 ? 17.491 6.413 -21.315 1.00 87.75 105 VAL A CA 1
ATOM 890 C C . VAL A 1 105 ? 18.063 6.104 -19.926 1.00 87.75 105 VAL A C 1
ATOM 892 O O . VAL A 1 105 ? 17.308 5.957 -18.976 1.00 87.75 105 VAL A O 1
ATOM 895 N N . TYR A 1 106 ? 19.389 6.151 -19.763 1.00 90.25 106 TYR A N 1
ATOM 896 C CA . TYR A 1 106 ? 20.034 5.913 -18.464 1.00 90.25 106 TYR A CA 1
ATOM 897 C C . TYR A 1 106 ? 19.543 6.852 -17.345 1.00 90.25 106 TYR A C 1
ATOM 899 O O . TYR A 1 106 ? 19.317 6.416 -16.218 1.00 90.25 106 TYR A O 1
ATOM 907 N N . ILE A 1 107 ? 19.377 8.149 -17.636 1.00 91.88 107 ILE A N 1
ATOM 908 C CA . ILE A 1 107 ? 18.906 9.134 -16.647 1.00 91.88 107 ILE A CA 1
ATOM 909 C C . ILE A 1 107 ? 17.438 8.871 -16.307 1.00 91.88 107 ILE A C 1
ATOM 911 O O . ILE A 1 107 ? 17.049 8.976 -15.146 1.00 91.88 107 ILE A O 1
ATOM 915 N N . ILE A 1 108 ? 16.633 8.515 -17.307 1.00 93.56 108 ILE A N 1
ATOM 916 C CA . ILE A 1 108 ? 15.220 8.178 -17.133 1.00 93.56 108 ILE A CA 1
ATOM 917 C C . ILE A 1 108 ? 15.083 6.946 -16.229 1.00 93.56 108 ILE A C 1
ATOM 919 O O . ILE A 1 108 ? 14.366 7.008 -15.229 1.00 93.56 108 ILE A O 1
ATOM 923 N N . ASP A 1 109 ? 15.824 5.875 -16.511 1.00 93.88 109 ASP A N 1
ATOM 924 C CA . ASP A 1 109 ? 15.789 4.644 -15.716 1.00 93.88 109 ASP A CA 1
ATOM 925 C C . ASP A 1 109 ? 16.292 4.880 -14.289 1.00 93.88 109 ASP A C 1
ATOM 927 O O . ASP A 1 109 ? 15.706 4.380 -13.329 1.00 93.88 109 ASP A O 1
ATOM 931 N N . LEU A 1 110 ? 17.324 5.714 -14.117 1.00 95.44 110 LEU A N 1
ATOM 932 C CA . LEU A 1 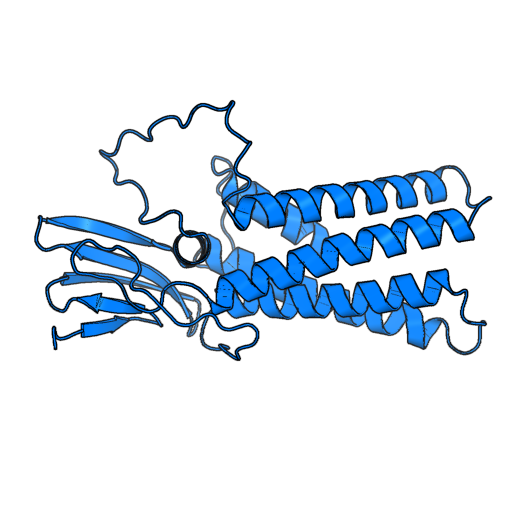110 ? 17.800 6.124 -12.797 1.00 95.44 110 LEU A CA 1
ATOM 933 C C . LEU A 1 110 ? 16.718 6.880 -12.011 1.00 95.44 110 LEU A C 1
ATOM 935 O O . LEU A 1 110 ? 16.540 6.629 -10.819 1.00 95.44 110 LEU A O 1
ATOM 939 N N . ILE A 1 111 ? 15.979 7.788 -12.658 1.00 96.62 111 ILE A N 1
ATOM 940 C CA . ILE A 1 111 ? 14.867 8.516 -12.030 1.00 96.62 111 ILE A CA 1
ATOM 941 C C . ILE A 1 111 ? 13.780 7.533 -11.579 1.00 96.62 111 ILE A C 1
ATOM 943 O O . ILE A 1 111 ? 13.336 7.614 -10.430 1.00 96.62 111 ILE A O 1
ATOM 947 N N . PHE A 1 112 ? 13.382 6.585 -12.435 1.00 96.25 112 PHE A N 1
ATOM 948 C CA . PHE A 1 112 ? 12.413 5.545 -12.074 1.00 96.25 112 PHE A CA 1
ATOM 949 C C . PHE A 1 112 ? 12.914 4.674 -10.921 1.00 96.25 112 PHE A C 1
ATOM 951 O O . PHE A 1 112 ? 12.184 4.461 -9.950 1.00 96.25 112 PHE A O 1
ATOM 958 N N . PHE A 1 113 ? 14.172 4.236 -10.965 1.00 97.25 113 PHE A N 1
ATOM 959 C CA . PHE A 1 113 ? 14.756 3.419 -9.911 1.00 97.25 113 PHE A CA 1
ATOM 960 C C . PHE A 1 113 ? 14.791 4.161 -8.567 1.00 97.25 113 PHE A C 1
ATOM 962 O O . PHE A 1 113 ? 14.312 3.624 -7.567 1.00 97.25 113 PHE A O 1
ATOM 969 N N . ILE A 1 114 ? 15.234 5.424 -8.529 1.00 98.25 114 ILE A N 1
ATOM 970 C CA . ILE A 1 114 ? 15.190 6.246 -7.307 1.00 98.25 114 ILE A CA 1
ATOM 971 C C . ILE A 1 114 ? 13.748 6.375 -6.799 1.00 98.25 114 ILE A C 1
ATOM 973 O O . ILE A 1 114 ? 13.490 6.167 -5.610 1.00 98.25 114 ILE A O 1
ATOM 977 N N . GLY A 1 115 ? 12.792 6.656 -7.690 1.00 98.25 115 GLY A N 1
ATOM 978 C CA . GLY A 1 115 ? 11.371 6.725 -7.346 1.00 98.25 115 GLY A CA 1
ATOM 979 C C . GLY A 1 115 ? 10.853 5.441 -6.693 1.00 98.25 115 GLY A C 1
ATOM 980 O O . GLY A 1 115 ? 10.158 5.495 -5.673 1.00 98.25 115 GLY A O 1
ATOM 981 N N . SER A 1 116 ? 11.251 4.282 -7.222 1.00 97.88 116 SER A N 1
ATOM 982 C CA . SER A 1 116 ? 10.843 2.967 -6.719 1.00 97.88 116 SER A CA 1
ATOM 983 C C . SER A 1 116 ? 11.371 2.670 -5.311 1.00 97.88 116 SER A C 1
ATOM 985 O O . SER A 1 116 ? 10.663 2.042 -4.523 1.00 97.88 116 SER A O 1
ATOM 987 N N . ILE A 1 117 ? 12.551 3.177 -4.930 1.00 98.50 117 ILE A N 1
ATOM 988 C CA . ILE A 1 117 ? 13.098 3.027 -3.569 1.00 98.50 117 ILE A CA 1
ATOM 989 C C . ILE A 1 117 ? 12.206 3.757 -2.555 1.00 98.50 117 ILE A C 1
ATOM 991 O O . ILE A 1 117 ? 11.860 3.206 -1.501 1.00 98.50 117 ILE A O 1
ATOM 995 N N . PHE A 1 118 ? 11.786 4.985 -2.875 1.00 98.50 118 PHE A N 1
ATOM 996 C CA . PHE A 1 118 ? 10.862 5.750 -2.032 1.00 98.50 118 PHE A CA 1
ATOM 997 C C . PHE A 1 118 ? 9.487 5.085 -1.959 1.00 98.50 118 PHE A C 1
ATOM 999 O O . PHE A 1 118 ? 8.915 4.967 -0.872 1.00 98.50 118 PHE A O 1
ATOM 1006 N N . PHE A 1 119 ? 8.982 4.598 -3.094 1.00 96.31 119 PHE A N 1
ATOM 1007 C CA . PHE A 1 119 ? 7.705 3.893 -3.174 1.00 96.31 119 PHE A CA 1
ATOM 1008 C C . PHE A 1 119 ? 7.709 2.605 -2.334 1.00 96.31 119 PHE A C 1
ATOM 1010 O O . PHE A 1 119 ? 6.804 2.388 -1.527 1.00 96.31 119 PHE A O 1
ATOM 1017 N N . THR A 1 120 ? 8.785 1.819 -2.414 1.00 98.25 120 THR A N 1
ATOM 1018 C CA . THR A 1 120 ? 8.996 0.597 -1.618 1.00 98.25 120 THR A CA 1
ATOM 1019 C C . THR A 1 120 ? 9.108 0.891 -0.131 1.00 98.25 120 THR A C 1
ATOM 1021 O O . THR A 1 120 ? 8.473 0.234 0.696 1.00 98.25 120 THR A O 1
ATOM 1024 N N . SER A 1 121 ? 9.843 1.943 0.232 1.00 98.56 121 SER A N 1
ATOM 1025 C CA . SER A 1 121 ? 9.947 2.397 1.621 1.00 98.56 121 SER A CA 1
ATOM 1026 C C . SER A 1 121 ? 8.584 2.815 2.187 1.00 98.56 121 SER A C 1
ATOM 1028 O O . SER A 1 121 ? 8.273 2.539 3.353 1.00 98.56 121 SER A O 1
ATOM 1030 N N . ALA A 1 122 ? 7.737 3.451 1.369 1.00 98.00 122 ALA A N 1
ATOM 1031 C CA . ALA A 1 122 ? 6.373 3.811 1.742 1.00 98.00 122 ALA A CA 1
ATOM 1032 C C . ALA A 1 122 ? 5.480 2.571 1.909 1.00 98.00 122 ALA A C 1
ATOM 1034 O O . ALA A 1 122 ? 4.763 2.471 2.911 1.00 98.00 122 ALA A O 1
ATOM 1035 N N . GLY A 1 123 ? 5.561 1.615 0.976 1.00 97.56 123 GLY A N 1
ATOM 1036 C CA . GLY A 1 123 ? 4.852 0.334 1.021 1.00 97.56 123 GLY A CA 1
ATOM 1037 C C . GLY A 1 123 ? 5.198 -0.467 2.276 1.00 97.56 123 GLY A C 1
ATOM 1038 O O . GLY A 1 123 ? 4.306 -0.825 3.050 1.00 97.56 123 GLY A O 1
ATOM 1039 N N . TYR A 1 124 ? 6.492 -0.632 2.567 1.00 98.38 124 TYR A N 1
ATOM 1040 C CA . TYR A 1 124 ? 6.950 -1.268 3.803 1.00 98.38 124 TYR A CA 1
ATOM 1041 C C . TYR A 1 124 ? 6.441 -0.527 5.041 1.00 98.38 124 TYR A C 1
ATOM 1043 O O . TYR A 1 124 ? 5.945 -1.146 5.977 1.00 98.38 124 TYR A O 1
ATOM 1051 N N . SER A 1 125 ? 6.492 0.807 5.049 1.00 98.00 125 SER A N 1
ATOM 1052 C CA . SER A 1 125 ? 5.997 1.609 6.174 1.00 98.00 125 SER A CA 1
ATOM 1053 C C . SER A 1 125 ? 4.489 1.433 6.409 1.00 98.00 125 SER A C 1
ATOM 1055 O O . SER A 1 125 ? 4.039 1.423 7.559 1.00 98.00 125 SER A O 1
ATOM 1057 N N . GLN A 1 126 ? 3.689 1.265 5.349 1.00 97.00 126 GLN A N 1
ATOM 1058 C CA . GLN A 1 126 ? 2.262 0.941 5.455 1.00 97.00 126 GLN A CA 1
ATOM 1059 C C . GLN A 1 126 ? 2.025 -0.471 6.001 1.00 97.00 126 GLN A C 1
ATOM 1061 O O . GLN A 1 126 ? 1.165 -0.641 6.868 1.00 97.00 126 GLN A O 1
ATOM 1066 N N . TYR A 1 127 ? 2.788 -1.458 5.529 1.00 97.88 127 TYR A N 1
ATOM 1067 C CA . TYR A 1 127 ? 2.753 -2.829 6.035 1.00 97.88 127 TYR A CA 1
ATOM 1068 C C . TYR A 1 127 ? 3.158 -2.890 7.515 1.00 97.88 127 TYR A C 1
ATOM 1070 O O . TYR A 1 127 ? 2.407 -3.398 8.349 1.00 97.88 127 TYR A O 1
ATOM 1078 N N . TYR A 1 128 ? 4.277 -2.256 7.871 1.00 97.12 128 TYR A N 1
ATOM 1079 C CA . TYR A 1 128 ? 4.745 -2.093 9.245 1.00 97.12 128 TYR A CA 1
ATOM 1080 C C . TYR A 1 128 ? 3.670 -1.446 10.129 1.00 97.12 128 TYR A C 1
ATOM 1082 O O . TYR A 1 128 ? 3.440 -1.873 11.262 1.00 97.12 128 TYR A O 1
ATOM 1090 N N . GLN A 1 129 ? 2.963 -0.437 9.615 1.00 95.69 129 GLN A N 1
ATOM 1091 C CA . GLN A 1 129 ? 1.847 0.178 10.326 1.00 95.69 129 GLN A CA 1
ATOM 1092 C C . GLN A 1 129 ? 0.682 -0.796 10.558 1.00 95.69 129 GLN A C 1
ATOM 1094 O O . GLN A 1 129 ? 0.093 -0.765 11.637 1.00 95.69 129 GLN A O 1
ATOM 1099 N N . ALA A 1 130 ? 0.339 -1.638 9.579 1.00 95.12 130 ALA A N 1
ATOM 1100 C CA . ALA A 1 130 ? -0.741 -2.616 9.701 1.00 95.12 130 ALA A CA 1
ATOM 1101 C C . ALA A 1 130 ? -0.417 -3.687 10.753 1.00 95.12 130 ALA A C 1
ATOM 1103 O O . ALA A 1 130 ? -1.191 -3.878 11.694 1.00 95.12 130 ALA A O 1
ATOM 1104 N N . ILE A 1 131 ? 0.764 -4.311 10.677 1.00 95.31 131 ILE A N 1
ATOM 1105 C CA . ILE A 1 131 ? 1.167 -5.369 11.621 1.00 95.31 131 ILE A CA 1
ATOM 1106 C C . ILE A 1 131 ? 1.365 -4.859 13.057 1.00 95.31 131 ILE A C 1
ATOM 1108 O O . ILE A 1 131 ? 1.310 -5.659 13.991 1.00 95.31 131 ILE A O 1
ATOM 1112 N N . ASN A 1 132 ? 1.563 -3.543 13.233 1.00 94.25 132 ASN A N 1
ATOM 1113 C CA . ASN A 1 132 ? 1.669 -2.850 14.523 1.00 94.25 132 ASN A CA 1
ATOM 1114 C C . ASN A 1 132 ? 0.439 -1.982 14.858 1.00 94.25 132 ASN A C 1
ATOM 1116 O O . ASN A 1 132 ? 0.542 -1.038 15.662 1.00 94.25 132 ASN A O 1
ATOM 1120 N N . ALA A 1 133 ? -0.721 -2.262 14.257 1.00 91.88 133 ALA A N 1
ATOM 1121 C CA . ALA A 1 133 ? -1.967 -1.691 14.754 1.00 91.88 133 ALA A CA 1
ATOM 1122 C C . ALA A 1 133 ? -2.240 -2.207 16.186 1.00 91.88 133 ALA A C 1
ATOM 1124 O O . ALA A 1 133 ? -1.858 -3.340 16.489 1.00 91.88 133 ALA A O 1
ATOM 1125 N N . PRO A 1 134 ? -2.835 -1.393 17.075 1.00 89.75 134 PRO A N 1
ATOM 1126 C CA . PRO A 1 134 ? -3.092 -1.787 18.461 1.00 89.75 134 PRO A CA 1
ATOM 1127 C C . PRO A 1 134 ? -4.001 -3.017 18.610 1.00 89.75 134 PRO A C 1
ATOM 1129 O O . PRO A 1 134 ? -5.181 -2.963 18.292 1.00 89.75 134 PRO A O 1
ATOM 1132 N N . GLU A 1 135 ? -3.494 -4.115 19.162 1.00 88.31 135 GLU A N 1
ATOM 1133 C CA . GLU A 1 135 ? -4.324 -5.312 19.408 1.00 88.31 135 GLU A CA 1
ATOM 1134 C C . GLU A 1 135 ? -5.099 -5.227 20.729 1.00 88.31 135 GLU A C 1
ATOM 1136 O O . GLU A 1 135 ? -6.104 -5.906 20.901 1.00 88.31 135 GLU A O 1
ATOM 1141 N N . THR A 1 136 ? -4.670 -4.371 21.653 1.00 85.44 136 THR A N 1
ATOM 1142 C CA . THR A 1 136 ? -5.245 -4.215 22.993 1.00 85.44 136 THR A CA 1
ATOM 1143 C C . THR A 1 136 ? -5.539 -2.751 23.284 1.00 85.44 136 THR A C 1
ATOM 1145 O O . THR A 1 136 ? -4.730 -1.861 22.996 1.00 85.44 136 THR A O 1
ATOM 1148 N N . LEU A 1 137 ? -6.712 -2.500 23.861 1.00 85.12 137 LEU A N 1
ATOM 1149 C CA . LEU A 1 137 ? -7.146 -1.178 24.304 1.00 85.12 137 LEU A CA 1
ATOM 1150 C C . LEU A 1 137 ? -7.352 -1.184 25.818 1.00 85.12 137 LEU A C 1
ATOM 1152 O O . LEU A 1 137 ? -7.885 -2.149 26.365 1.00 85.12 137 LEU A O 1
ATOM 1156 N N . ASP A 1 138 ? -6.928 -0.114 26.485 1.00 83.19 138 ASP A N 1
ATOM 1157 C CA . ASP A 1 138 ? -7.241 0.107 27.896 1.00 83.19 138 ASP A CA 1
ATOM 1158 C C . ASP A 1 138 ? -8.712 0.528 28.092 1.00 83.19 138 ASP A C 1
ATOM 1160 O O . ASP A 1 138 ? -9.466 0.706 27.130 1.00 83.19 138 ASP A O 1
ATOM 1164 N N . GLU A 1 139 ? -9.137 0.694 29.348 1.00 80.44 139 GLU A N 1
ATOM 1165 C CA . GLU A 1 139 ? -10.519 1.077 29.678 1.00 80.44 139 GLU A CA 1
ATOM 1166 C C . GLU A 1 139 ? -10.937 2.424 29.068 1.00 80.44 139 GLU A C 1
ATOM 1168 O O . GLU A 1 139 ? -12.109 2.609 28.737 1.00 80.44 139 GLU A O 1
ATOM 1173 N N . ASN A 1 140 ? -9.973 3.323 28.853 1.00 79.38 140 ASN A N 1
ATOM 1174 C CA . ASN A 1 140 ? -10.170 4.646 28.262 1.00 79.38 140 ASN A CA 1
ATOM 1175 C C . ASN A 1 140 ? -10.139 4.613 26.721 1.00 79.38 140 ASN A C 1
ATOM 1177 O O . ASN A 1 140 ? -10.339 5.635 26.059 1.00 79.38 140 ASN A O 1
ATOM 1181 N N . GLY A 1 141 ? -9.899 3.442 26.122 1.00 78.25 141 GLY A N 1
ATOM 1182 C CA . GLY A 1 141 ? -9.811 3.245 24.680 1.00 78.25 141 GLY A CA 1
ATOM 1183 C C . GLY A 1 141 ? -8.457 3.633 24.080 1.00 78.25 141 GLY A C 1
ATOM 1184 O O . GLY A 1 141 ? -8.349 3.738 22.848 1.00 78.25 141 GLY A O 1
ATOM 1185 N N . HIS A 1 142 ? -7.430 3.851 24.904 1.00 82.94 142 HIS A N 1
ATOM 1186 C CA . HIS A 1 142 ? -6.068 4.092 24.452 1.00 82.94 142 HIS A CA 1
ATOM 1187 C C . HIS A 1 142 ? -5.352 2.776 24.110 1.00 82.94 142 HIS A C 1
ATOM 1189 O O . HIS A 1 142 ? -5.565 1.755 24.762 1.00 82.94 142 HIS A O 1
ATOM 1195 N N . PRO A 1 143 ? -4.486 2.776 23.082 1.00 84.62 143 PRO A N 1
ATOM 1196 C CA . PRO A 1 143 ? -3.635 1.634 22.761 1.00 84.62 143 PRO A CA 1
ATOM 1197 C C . PRO A 1 143 ? -2.750 1.229 23.939 1.00 84.62 143 PRO A C 1
ATOM 1199 O O . PRO A 1 143 ? -1.974 2.052 24.428 1.00 84.62 143 PRO A O 1
ATOM 1202 N N . ALA A 1 144 ? -2.790 -0.042 24.331 1.00 82.31 144 ALA A N 1
ATOM 1203 C CA . ALA A 1 144 ? -1.808 -0.574 25.265 1.00 82.31 144 ALA A CA 1
ATOM 1204 C C . ALA A 1 144 ? -0.415 -0.657 24.609 1.00 82.31 144 ALA A C 1
ATOM 1206 O O . ALA A 1 144 ? -0.268 -0.714 23.381 1.00 82.31 144 ALA A O 1
ATOM 1207 N N . ALA A 1 145 ? 0.634 -0.656 25.434 1.00 79.69 145 ALA A N 1
ATOM 1208 C CA . ALA A 1 145 ? 1.994 -0.853 24.950 1.00 79.69 145 ALA A CA 1
ATOM 1209 C C . ALA A 1 145 ? 2.143 -2.269 24.371 1.00 79.69 145 ALA A C 1
ATOM 1211 O O . ALA A 1 145 ? 1.857 -3.258 25.040 1.00 79.69 145 ALA A O 1
ATOM 1212 N N . GLN A 1 146 ? 2.627 -2.363 23.133 1.00 83.44 146 GLN A N 1
ATOM 1213 C CA . GLN A 1 146 ? 2.874 -3.635 22.456 1.00 83.44 146 GLN A CA 1
ATOM 1214 C C . GLN A 1 146 ? 4.301 -3.696 21.915 1.00 83.44 146 GLN A C 1
ATOM 1216 O O . GLN A 1 146 ? 4.873 -2.676 21.513 1.00 83.44 146 GLN A O 1
ATOM 1221 N N . LYS A 1 147 ? 4.879 -4.902 21.891 1.00 88.25 147 LYS A N 1
ATOM 1222 C CA . LYS A 1 147 ? 6.192 -5.136 21.276 1.00 88.25 147 LYS A CA 1
ATOM 1223 C C . LYS A 1 147 ? 6.109 -4.837 19.779 1.00 88.25 147 LYS A C 1
ATOM 1225 O O . LYS A 1 147 ? 5.158 -5.245 19.114 1.00 88.25 147 LYS A O 1
ATOM 1230 N N . ARG A 1 148 ? 7.108 -4.122 19.258 1.00 92.38 148 ARG A N 1
ATOM 1231 C CA . ARG A 1 148 ? 7.182 -3.785 17.832 1.00 92.38 148 ARG A CA 1
ATOM 1232 C C . ARG A 1 148 ? 7.503 -5.037 17.022 1.00 92.38 148 ARG A C 1
ATOM 1234 O O . ARG A 1 148 ? 8.451 -5.749 17.344 1.00 92.38 148 ARG A O 1
ATOM 1241 N N . ARG A 1 149 ? 6.720 -5.283 15.974 1.00 93.88 149 ARG A N 1
ATOM 1242 C CA . ARG A 1 149 ? 6.936 -6.345 14.987 1.00 93.88 149 ARG A CA 1
ATOM 1243 C C . ARG A 1 149 ? 7.493 -5.710 13.717 1.00 93.88 149 ARG A C 1
ATOM 1245 O O . ARG A 1 149 ? 6.913 -4.750 13.223 1.00 93.88 149 ARG A O 1
ATOM 1252 N N . TYR A 1 150 ? 8.599 -6.223 13.195 1.00 94.12 150 TYR A N 1
ATOM 1253 C CA . TYR A 1 150 ? 9.144 -5.765 11.907 1.00 94.12 150 TYR A CA 1
ATOM 1254 C C . TYR A 1 150 ? 8.620 -6.609 10.740 1.00 94.12 150 TYR A C 1
ATOM 1256 O O . TYR A 1 150 ? 8.412 -6.100 9.647 1.00 94.12 150 TYR A O 1
ATOM 1264 N N . PHE A 1 151 ? 8.288 -7.871 11.018 1.00 94.44 151 PHE A N 1
ATOM 1265 C CA . PHE A 1 151 ? 7.581 -8.774 10.119 1.00 94.44 151 PHE A CA 1
ATOM 1266 C C . PHE A 1 151 ? 6.486 -9.510 10.895 1.00 94.44 151 PHE A C 1
ATOM 1268 O O . PHE A 1 151 ? 6.642 -9.789 12.086 1.00 94.44 151 PHE A O 1
ATOM 1275 N N . GLY A 1 152 ? 5.364 -9.810 10.242 1.00 92.94 152 GLY A N 1
ATOM 1276 C CA . GLY A 1 152 ? 4.293 -10.590 10.846 1.00 92.94 152 GLY A CA 1
ATOM 1277 C C . GLY A 1 152 ? 3.233 -10.997 9.832 1.00 92.94 152 GLY A C 1
ATOM 1278 O O . GLY A 1 152 ? 2.760 -10.174 9.060 1.00 92.94 152 GLY A O 1
ATOM 1279 N N . TRP A 1 153 ? 2.827 -12.261 9.877 1.00 94.19 153 TRP A N 1
ATOM 1280 C CA . TRP A 1 153 ? 1.773 -12.807 9.028 1.00 94.19 153 TRP A CA 1
ATOM 1281 C C . TRP A 1 153 ? 0.412 -12.665 9.717 1.00 94.19 153 TRP A C 1
ATOM 1283 O O . TRP A 1 153 ? 0.186 -13.265 10.768 1.00 94.19 153 TRP A O 1
ATOM 1293 N N . GLN A 1 154 ? -0.487 -11.839 9.170 1.00 92.69 154 GLN A N 1
ATOM 1294 C CA . GLN A 1 154 ? -1.801 -11.565 9.775 1.00 92.69 154 GLN A CA 1
ATOM 1295 C C . GLN A 1 154 ? -2.944 -11.584 8.736 1.00 92.69 154 GLN A C 1
ATOM 1297 O O . GLN A 1 154 ? -3.681 -10.606 8.607 1.00 92.69 154 GLN A O 1
ATOM 1302 N N . PRO A 1 155 ? -3.148 -12.707 8.019 1.00 92.88 155 PRO A N 1
ATOM 1303 C CA . PRO A 1 155 ? -4.071 -12.797 6.881 1.00 92.88 155 PRO A CA 1
ATOM 1304 C C . PRO A 1 155 ? -5.548 -12.668 7.271 1.00 92.88 155 PRO A C 1
ATOM 1306 O O . PRO A 1 155 ? -6.391 -12.460 6.410 1.00 92.88 155 PRO A O 1
ATOM 1309 N N . HIS A 1 156 ? -5.882 -12.766 8.560 1.00 89.56 156 HIS A N 1
ATOM 1310 C CA . HIS A 1 156 ? -7.248 -12.614 9.075 1.00 89.56 156 HIS A CA 1
ATOM 1311 C C . HIS A 1 156 ? -7.712 -11.151 9.142 1.00 89.56 156 HIS A C 1
ATOM 1313 O O . HIS A 1 156 ? -8.794 -10.864 9.655 1.00 89.56 156 HIS A O 1
ATOM 1319 N N . ARG A 1 157 ? -6.889 -10.206 8.677 1.00 90.12 157 ARG A N 1
ATOM 1320 C CA . ARG A 1 157 ? -7.174 -8.777 8.739 1.00 90.12 157 ARG A CA 1
ATOM 1321 C C . ARG A 1 157 ? -7.201 -8.176 7.342 1.00 90.12 157 ARG A C 1
ATOM 1323 O O . ARG A 1 157 ? -6.291 -8.386 6.548 1.00 90.12 157 ARG A O 1
ATOM 1330 N N . LEU A 1 158 ? -8.224 -7.380 7.052 1.00 91.12 158 LEU A N 1
ATOM 1331 C CA . LEU A 1 158 ? -8.355 -6.747 5.740 1.00 91.12 158 LEU A CA 1
ATOM 1332 C C . LEU A 1 158 ? -7.286 -5.674 5.500 1.00 91.12 158 LEU A C 1
ATOM 1334 O O . LEU A 1 158 ? -6.821 -5.496 4.381 1.00 91.12 158 LEU A O 1
ATOM 1338 N N . ASP A 1 159 ? -6.845 -4.990 6.555 1.00 92.69 159 ASP A N 1
ATOM 1339 C CA . ASP A 1 159 ? -5.786 -3.989 6.456 1.00 92.69 159 ASP A CA 1
ATOM 1340 C C . ASP A 1 159 ? -4.405 -4.593 6.155 1.00 92.69 159 ASP A C 1
ATOM 1342 O O . ASP A 1 159 ? -3.563 -3.924 5.553 1.00 92.69 159 ASP A O 1
ATOM 1346 N N . PHE A 1 160 ? -4.190 -5.863 6.511 1.00 94.81 160 PHE A N 1
ATOM 1347 C CA . PHE A 1 160 ? -3.049 -6.650 6.049 1.00 94.81 160 PHE A CA 1
ATOM 1348 C C . PHE A 1 160 ? -3.133 -6.883 4.534 1.00 94.81 160 PHE A C 1
ATOM 1350 O O . PHE A 1 160 ? -2.184 -6.563 3.828 1.00 94.81 160 PHE A O 1
ATOM 1357 N N . TRP A 1 161 ? -4.279 -7.322 4.004 1.00 95.12 161 TRP A N 1
ATOM 1358 C CA . TRP A 1 161 ? -4.478 -7.484 2.552 1.00 95.12 161 TRP A CA 1
ATOM 1359 C C . TRP A 1 161 ? -4.415 -6.169 1.763 1.00 95.12 161 TRP A C 1
ATOM 1361 O O . TRP A 1 161 ? -4.038 -6.175 0.599 1.00 95.12 161 TRP A O 1
ATOM 1371 N N . ALA A 1 162 ? -4.703 -5.034 2.397 1.00 94.88 162 ALA A N 1
ATOM 1372 C CA . ALA A 1 162 ? -4.542 -3.710 1.794 1.00 94.88 162 ALA A CA 1
ATOM 1373 C C . ALA A 1 162 ? -3.102 -3.157 1.855 1.00 94.88 162 ALA A C 1
ATOM 1375 O O . ALA A 1 162 ? -2.862 -2.044 1.397 1.00 94.88 162 ALA A O 1
ATOM 1376 N N . THR A 1 163 ? -2.147 -3.841 2.499 1.00 96.75 163 THR A N 1
ATOM 1377 C CA . THR A 1 163 ? -0.776 -3.311 2.676 1.00 96.75 163 THR A CA 1
ATOM 1378 C C . THR A 1 163 ? 0.334 -4.302 2.379 1.00 96.75 163 THR A C 1
ATOM 1380 O O . THR A 1 163 ? 1.385 -3.897 1.895 1.00 96.75 163 THR A O 1
ATOM 1383 N N . PHE A 1 164 ? 0.132 -5.587 2.646 1.00 97.69 164 PHE A N 1
ATOM 1384 C CA . PHE A 1 164 ? 1.124 -6.617 2.382 1.00 97.69 164 PHE A CA 1
ATOM 1385 C C . PHE A 1 164 ? 1.286 -6.889 0.875 1.00 97.69 164 PHE A C 1
ATOM 1387 O O . PHE A 1 164 ? 2.413 -6.763 0.401 1.00 97.69 164 PHE A O 1
ATOM 1394 N N . PRO A 1 165 ? 0.211 -7.124 0.087 1.00 97.69 165 PRO A N 1
ATOM 1395 C CA . PRO A 1 165 ? 0.312 -7.160 -1.372 1.00 97.69 165 PRO A CA 1
ATOM 1396 C C . PRO A 1 165 ? 0.874 -5.858 -1.947 1.00 97.69 165 PRO A C 1
ATOM 1398 O O . PRO A 1 165 ? 1.747 -5.919 -2.798 1.00 97.69 165 PRO A O 1
ATOM 1401 N N . GLN A 1 166 ? 0.475 -4.689 -1.420 1.00 97.06 166 GLN A N 1
ATOM 1402 C CA . GLN A 1 166 ? 1.065 -3.405 -1.825 1.00 97.06 166 GLN A CA 1
ATOM 1403 C C . GLN A 1 166 ? 2.587 -3.427 -1.686 1.00 97.06 166 GLN A C 1
ATOM 1405 O O . GLN A 1 166 ? 3.299 -3.081 -2.618 1.00 97.06 166 GLN A O 1
ATOM 1410 N N . PHE A 1 167 ? 3.092 -3.817 -0.515 1.00 97.94 167 PHE A N 1
ATOM 1411 C CA . PHE A 1 167 ? 4.523 -3.862 -0.250 1.00 97.94 167 PHE A CA 1
ATOM 1412 C C . PHE A 1 167 ? 5.244 -4.859 -1.165 1.00 97.94 167 PHE A C 1
ATOM 1414 O O . PHE A 1 167 ? 6.273 -4.509 -1.741 1.00 97.94 167 PHE A O 1
ATOM 1421 N N . LEU A 1 168 ? 4.694 -6.061 -1.355 1.00 98.00 168 LEU A N 1
ATOM 1422 C CA . LEU A 1 168 ? 5.266 -7.026 -2.295 1.00 98.00 168 LEU A CA 1
ATOM 1423 C C . LEU A 1 168 ? 5.280 -6.475 -3.725 1.00 98.00 168 LEU A C 1
ATOM 1425 O O . LEU A 1 168 ? 6.312 -6.537 -4.379 1.00 98.00 168 LEU A O 1
ATOM 1429 N N . GLY A 1 169 ? 4.197 -5.837 -4.173 1.00 97.50 169 GLY A N 1
ATOM 1430 C CA . GLY A 1 169 ? 4.156 -5.216 -5.493 1.00 97.50 169 GLY A CA 1
ATOM 1431 C C . GLY A 1 169 ? 5.187 -4.100 -5.649 1.00 97.50 169 GLY A C 1
ATOM 1432 O O . GLY A 1 169 ? 5.818 -3.987 -6.695 1.00 97.50 169 GLY A O 1
ATOM 1433 N N . THR A 1 170 ? 5.452 -3.322 -4.590 1.00 97.25 170 THR A N 1
ATOM 1434 C CA . THR A 1 170 ? 6.528 -2.320 -4.633 1.00 97.25 170 THR A CA 1
ATOM 1435 C C . THR A 1 170 ? 7.919 -2.937 -4.751 1.00 97.25 170 THR A C 1
ATOM 1437 O O . THR A 1 170 ? 8.761 -2.354 -5.425 1.00 97.25 170 THR A O 1
ATOM 1440 N N . LEU A 1 171 ? 8.157 -4.106 -4.143 1.00 97.81 171 LEU A N 1
ATOM 1441 C CA . LEU A 1 171 ? 9.428 -4.821 -4.280 1.00 97.81 171 LEU A CA 1
ATOM 1442 C C . LEU A 1 171 ? 9.624 -5.320 -5.709 1.00 97.81 171 LEU A C 1
ATOM 1444 O O . LEU A 1 171 ? 10.685 -5.089 -6.278 1.00 97.81 171 LEU A O 1
ATOM 1448 N N . GLU A 1 172 ? 8.603 -5.938 -6.300 1.00 96.69 172 GLU A N 1
ATOM 1449 C CA . GLU A 1 172 ? 8.670 -6.416 -7.685 1.00 96.69 172 GLU A CA 1
ATOM 1450 C C . GLU A 1 172 ? 8.896 -5.259 -8.668 1.00 96.69 172 GLU A C 1
ATOM 1452 O O . GLU A 1 172 ? 9.764 -5.325 -9.537 1.00 96.69 172 GLU A O 1
ATOM 1457 N N . PHE A 1 173 ? 8.208 -4.133 -8.466 1.00 95.00 173 PHE A N 1
ATOM 1458 C CA . PHE A 1 173 ? 8.437 -2.931 -9.264 1.00 95.00 173 PHE A CA 1
ATOM 1459 C C . PHE A 1 173 ? 9.841 -2.327 -9.060 1.00 95.00 173 PHE A C 1
ATOM 1461 O O . PHE A 1 173 ? 10.469 -1.831 -9.998 1.00 95.00 173 PHE A O 1
ATOM 1468 N N . ASN A 1 174 ? 10.384 -2.385 -7.841 1.00 96.88 174 ASN A N 1
ATOM 1469 C CA . ASN A 1 174 ? 11.762 -1.975 -7.566 1.00 96.88 174 ASN A CA 1
ATOM 1470 C C . ASN A 1 174 ? 12.776 -2.880 -8.279 1.00 96.88 174 ASN A C 1
ATOM 1472 O O . ASN A 1 174 ? 13.741 -2.372 -8.843 1.00 96.88 174 ASN A O 1
ATOM 1476 N N . VAL A 1 175 ? 12.531 -4.194 -8.317 1.00 94.88 175 VAL A N 1
ATOM 1477 C CA . VAL A 1 175 ? 13.340 -5.144 -9.093 1.00 94.88 175 VAL A CA 1
ATOM 1478 C C . VAL A 1 175 ? 13.272 -4.802 -10.579 1.00 94.88 175 VAL A C 1
ATOM 1480 O O . VAL A 1 175 ? 14.321 -4.645 -11.197 1.00 94.88 175 VAL A O 1
ATOM 1483 N N . SER A 1 176 ? 12.072 -4.608 -11.130 1.00 93.44 176 SER A N 1
ATOM 1484 C CA . SER A 1 176 ? 11.876 -4.238 -12.538 1.00 93.44 176 SER A CA 1
ATOM 1485 C C . SER A 1 176 ? 12.658 -2.970 -12.915 1.00 93.44 176 SER A C 1
ATOM 1487 O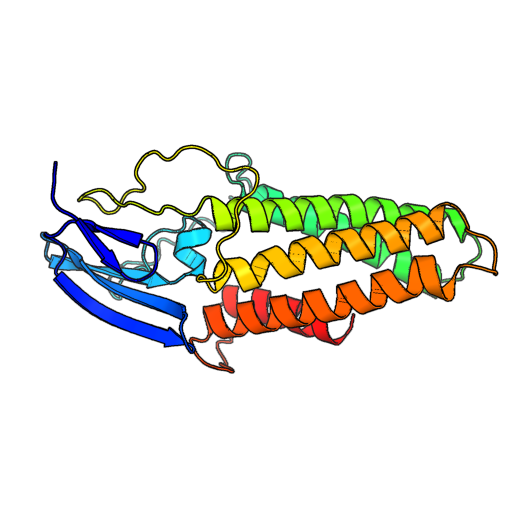 O . SER A 1 176 ? 13.484 -2.986 -13.829 1.00 93.44 176 SER A O 1
ATOM 1489 N N . THR A 1 177 ? 12.496 -1.888 -12.146 1.00 93.81 177 THR A N 1
ATOM 1490 C CA . THR A 1 177 ? 13.200 -0.614 -12.395 1.00 93.81 177 THR A CA 1
ATOM 1491 C C . THR A 1 177 ? 14.712 -0.704 -12.182 1.00 93.81 177 THR A C 1
ATOM 1493 O O . THR A 1 177 ? 15.468 -0.061 -12.908 1.00 93.81 177 THR A O 1
ATOM 1496 N N . PHE A 1 178 ? 15.184 -1.521 -11.236 1.00 94.38 178 PHE A N 1
ATOM 1497 C CA . PHE A 1 178 ? 16.613 -1.781 -11.057 1.00 94.38 178 PHE A CA 1
ATOM 1498 C C . PHE A 1 178 ? 17.210 -2.530 -12.251 1.00 94.38 178 PHE A C 1
ATOM 1500 O O . PHE A 1 178 ? 18.277 -2.159 -12.740 1.00 94.38 178 PHE A O 1
ATOM 1507 N N . MET A 1 179 ? 16.518 -3.565 -12.735 1.00 91.75 179 MET A N 1
ATOM 1508 C CA . MET A 1 179 ? 16.951 -4.358 -13.887 1.00 91.75 179 MET A CA 1
ATOM 1509 C C . MET A 1 179 ? 16.964 -3.519 -15.168 1.00 91.75 179 MET A C 1
ATOM 1511 O O . MET A 1 179 ? 17.911 -3.622 -15.950 1.00 91.75 179 MET A O 1
ATOM 1515 N N . ALA A 1 180 ? 15.974 -2.638 -15.343 1.00 89.12 180 ALA A N 1
ATOM 1516 C CA . ALA A 1 180 ? 15.974 -1.641 -16.410 1.00 89.12 180 ALA A CA 1
ATOM 1517 C C . ALA A 1 180 ? 17.190 -0.703 -16.298 1.00 89.12 180 ALA A C 1
ATOM 1519 O O . ALA A 1 180 ? 17.949 -0.562 -17.254 1.00 89.12 180 ALA A O 1
ATOM 1520 N N . PHE A 1 181 ? 17.452 -0.160 -15.104 1.00 90.31 181 PHE A N 1
ATOM 1521 C CA . PHE A 1 181 ? 18.561 0.765 -14.854 1.00 90.31 181 PHE A CA 1
ATOM 1522 C C . PHE A 1 181 ? 19.950 0.179 -15.144 1.00 90.31 181 PHE A C 1
ATOM 1524 O O . PHE A 1 181 ? 20.785 0.849 -15.755 1.00 90.31 181 PHE A O 1
ATOM 1531 N N . ILE A 1 182 ? 20.218 -1.070 -14.749 1.00 89.88 182 ILE A N 1
ATOM 1532 C CA . ILE A 1 182 ? 21.508 -1.721 -15.045 1.00 89.88 182 ILE A CA 1
ATOM 1533 C C . ILE A 1 182 ? 21.620 -2.207 -16.500 1.00 89.88 182 ILE A C 1
ATOM 1535 O O . ILE A 1 182 ? 22.633 -2.807 -16.863 1.00 89.88 182 ILE A O 1
ATOM 1539 N N . ASN A 1 183 ? 20.603 -1.939 -17.328 1.00 80.31 183 ASN A N 1
ATOM 1540 C CA . ASN A 1 183 ? 20.548 -2.250 -18.752 1.00 80.31 183 ASN A CA 1
ATOM 1541 C C . ASN A 1 183 ? 20.841 -3.734 -19.035 1.00 80.31 183 ASN A C 1
ATOM 1543 O O . ASN A 1 183 ? 21.773 -4.087 -19.769 1.00 80.31 183 ASN A O 1
ATOM 1547 N N . VAL A 1 184 ? 20.066 -4.625 -18.398 1.00 72.19 184 VAL A N 1
ATOM 1548 C CA . VAL A 1 184 ? 20.160 -6.070 -18.654 1.00 72.19 184 VAL A CA 1
ATOM 1549 C C . VAL A 1 184 ? 19.996 -6.351 -20.154 1.00 72.19 184 VAL A C 1
ATOM 1551 O O . VAL A 1 184 ? 19.055 -5.886 -20.796 1.00 72.19 184 VAL A O 1
ATOM 1554 N N . ARG A 1 185 ? 20.938 -7.105 -20.742 1.00 63.50 185 ARG A N 1
ATOM 1555 C CA . ARG A 1 185 ? 20.931 -7.424 -22.182 1.00 63.50 185 ARG A CA 1
ATOM 1556 C C . ARG A 1 185 ? 19.641 -8.153 -22.587 1.00 63.50 185 ARG A C 1
ATOM 1558 O O . ARG A 1 185 ? 19.102 -8.949 -21.821 1.00 63.50 185 ARG A O 1
ATOM 1565 N N . TRP A 1 186 ? 19.245 -7.952 -23.846 1.00 56.81 186 TRP A N 1
ATOM 1566 C CA . TRP A 1 186 ? 18.036 -8.446 -24.528 1.00 56.81 186 TRP A CA 1
ATOM 1567 C C . TRP A 1 186 ? 17.554 -9.875 -24.202 1.00 56.81 186 TRP A C 1
ATOM 1569 O O . TRP A 1 186 ? 16.363 -10.130 -24.306 1.00 56.81 186 TRP A O 1
ATOM 1579 N N . LEU A 1 187 ? 18.419 -10.809 -23.789 1.00 55.69 187 LEU A N 1
ATOM 1580 C CA . LEU A 1 187 ? 18.027 -12.206 -23.545 1.00 55.69 187 LEU A CA 1
ATOM 1581 C C . LEU A 1 187 ? 17.204 -12.416 -22.253 1.00 55.69 187 LEU A C 1
ATOM 1583 O O . LEU A 1 187 ? 16.620 -13.479 -22.075 1.00 55.69 187 LEU A O 1
ATOM 1587 N N . GLY A 1 188 ? 17.153 -11.428 -21.352 1.00 67.12 188 GLY A N 1
ATOM 1588 C CA . GLY A 1 188 ? 16.427 -11.529 -20.079 1.00 67.12 188 GLY A CA 1
ATOM 1589 C C . GLY A 1 188 ? 15.445 -10.396 -19.797 1.00 67.12 188 GLY A C 1
ATOM 1590 O O . GLY A 1 188 ? 14.876 -10.386 -18.714 1.00 67.12 188 GLY A O 1
ATOM 1591 N N . TYR A 1 189 ? 15.243 -9.445 -20.715 1.00 76.81 189 TYR A N 1
ATOM 1592 C CA . TYR A 1 189 ? 14.434 -8.246 -20.448 1.00 76.81 189 TYR A CA 1
ATOM 1593 C C . TYR A 1 189 ? 12.965 -8.590 -20.150 1.00 76.81 189 TYR A C 1
ATOM 1595 O O . TYR A 1 189 ? 12.413 -8.158 -19.140 1.00 76.81 189 TYR A O 1
ATOM 1603 N N . ASP A 1 190 ? 12.368 -9.473 -20.953 1.00 81.25 190 ASP A N 1
ATOM 1604 C CA . ASP A 1 190 ? 10.987 -9.942 -20.765 1.00 81.25 190 ASP A CA 1
ATOM 1605 C C . ASP A 1 190 ? 10.782 -10.695 -19.440 1.00 81.25 190 ASP A C 1
ATOM 1607 O O . ASP A 1 190 ? 9.682 -10.739 -18.902 1.00 81.25 190 ASP A O 1
ATOM 1611 N N . ILE A 1 191 ? 11.839 -11.277 -18.873 1.00 81.69 191 ILE A N 1
ATOM 1612 C CA . ILE A 1 191 ? 11.746 -12.027 -17.615 1.00 81.69 191 ILE A CA 1
ATOM 1613 C C . ILE A 1 191 ? 12.104 -11.142 -16.422 1.00 81.69 191 ILE A C 1
ATOM 1615 O O . ILE A 1 191 ? 11.452 -11.208 -15.391 1.00 81.69 191 ILE A O 1
ATOM 1619 N N . LEU A 1 192 ? 13.147 -10.324 -16.530 1.00 84.75 192 LEU A N 1
ATOM 1620 C CA . LEU A 1 192 ? 13.712 -9.579 -15.403 1.00 84.75 192 LEU A CA 1
ATOM 1621 C C . LEU A 1 192 ? 13.066 -8.205 -15.201 1.00 84.75 192 LEU A C 1
ATOM 1623 O O . LEU A 1 192 ? 13.196 -7.642 -14.118 1.00 84.75 192 LEU A O 1
ATOM 1627 N N . VAL A 1 193 ? 12.380 -7.677 -16.216 1.00 84.19 193 VAL A N 1
ATOM 1628 C CA . VAL A 1 193 ? 11.656 -6.400 -16.145 1.00 84.19 193 VAL A CA 1
ATOM 1629 C C . VAL A 1 193 ? 10.151 -6.660 -16.159 1.00 84.19 193 VAL A C 1
ATOM 1631 O O . VAL A 1 193 ? 9.462 -6.342 -15.193 1.00 84.19 193 VAL A O 1
ATOM 1634 N N . TRP A 1 194 ? 9.639 -7.320 -17.203 1.00 88.00 194 TRP A N 1
ATOM 1635 C CA . TRP A 1 194 ? 8.192 -7.461 -17.405 1.00 88.00 194 TRP A CA 1
ATOM 1636 C C . TRP A 1 194 ? 7.495 -8.409 -16.423 1.00 88.00 194 TRP A C 1
ATOM 1638 O O . TRP A 1 194 ? 6.391 -8.102 -15.978 1.00 88.00 194 TRP A O 1
ATOM 1648 N N . VAL A 1 195 ? 8.093 -9.552 -16.062 1.00 91.62 195 VAL A N 1
ATOM 1649 C CA . VAL A 1 195 ? 7.441 -10.484 -15.119 1.00 91.62 195 VAL A CA 1
ATOM 1650 C C . VAL A 1 195 ? 7.269 -9.858 -13.727 1.00 91.62 195 VAL A C 1
ATOM 1652 O O . VAL A 1 195 ? 6.136 -9.873 -13.239 1.00 91.62 195 VAL A O 1
ATOM 1655 N N . PRO A 1 196 ? 8.308 -9.277 -13.089 1.00 91.44 196 PRO A N 1
ATOM 1656 C CA . PRO A 1 196 ? 8.133 -8.552 -11.832 1.00 91.44 196 PRO A CA 1
ATOM 1657 C C . PRO A 1 196 ? 7.106 -7.423 -11.953 1.00 91.44 196 PRO A C 1
ATOM 1659 O O . PRO A 1 196 ? 6.239 -7.284 -11.095 1.00 91.44 196 PRO A O 1
ATOM 1662 N N . ASP A 1 197 ? 7.136 -6.657 -13.044 1.00 92.12 197 ASP A N 1
ATOM 1663 C CA . ASP A 1 197 ? 6.194 -5.557 -13.259 1.00 92.12 197 ASP A CA 1
ATOM 1664 C C . ASP A 1 197 ? 4.731 -6.037 -13.309 1.00 92.12 197 ASP A C 1
ATOM 1666 O O . ASP A 1 197 ? 3.868 -5.539 -12.578 1.00 92.12 197 ASP A O 1
ATOM 1670 N N . TYR A 1 198 ? 4.460 -7.104 -14.062 1.00 94.19 198 TYR A N 1
ATOM 1671 C CA . TYR A 1 198 ? 3.135 -7.718 -14.140 1.00 94.19 198 TYR A CA 1
ATOM 1672 C C . TYR A 1 198 ? 2.677 -8.297 -12.793 1.00 94.19 198 TYR A C 1
ATOM 1674 O O . TYR A 1 198 ? 1.543 -8.074 -12.358 1.00 94.19 198 TYR A O 1
ATOM 1682 N N . VAL A 1 199 ? 3.556 -9.028 -12.099 1.00 96.06 199 VAL A N 1
ATOM 1683 C CA . VAL A 1 199 ? 3.259 -9.578 -10.766 1.00 96.06 199 VAL A CA 1
ATOM 1684 C C . VAL A 1 199 ? 2.961 -8.445 -9.782 1.00 96.06 199 VAL A C 1
ATOM 1686 O O . VAL A 1 199 ? 1.988 -8.521 -9.026 1.00 96.06 199 VAL A O 1
ATOM 1689 N N . GLY A 1 200 ? 3.748 -7.369 -9.825 1.00 96.06 200 GLY A N 1
ATOM 1690 C CA . GLY A 1 200 ? 3.541 -6.174 -9.019 1.00 96.06 200 GLY A CA 1
ATOM 1691 C C . GLY A 1 200 ? 2.187 -5.518 -9.276 1.00 96.06 200 GLY A C 1
ATOM 1692 O O . GLY A 1 200 ? 1.469 -5.216 -8.322 1.00 96.06 200 GLY A O 1
ATOM 1693 N N . SER A 1 201 ? 1.791 -5.399 -10.541 1.00 95.56 201 SER A N 1
ATOM 1694 C CA . SER A 1 201 ? 0.498 -4.850 -10.970 1.00 95.56 201 SER A CA 1
ATOM 1695 C C . SER A 1 201 ? -0.683 -5.637 -10.397 1.00 95.56 201 SER A C 1
ATOM 1697 O O . SER A 1 201 ? -1.583 -5.072 -9.767 1.00 95.56 201 SER A O 1
ATOM 1699 N N . VAL A 1 202 ? -0.640 -6.972 -10.488 1.00 97.38 202 VAL A N 1
ATOM 1700 C CA . VAL A 1 202 ? -1.660 -7.848 -9.885 1.00 97.38 202 VAL A CA 1
ATOM 1701 C C . VAL A 1 202 ? -1.735 -7.644 -8.367 1.00 97.38 202 VAL A C 1
ATOM 1703 O O . VAL A 1 202 ? -2.826 -7.542 -7.798 1.00 97.38 202 VAL A O 1
ATOM 1706 N N . LEU A 1 203 ? -0.588 -7.540 -7.690 1.00 97.62 203 LEU A N 1
ATOM 1707 C CA . LEU A 1 203 ? -0.526 -7.312 -6.245 1.00 97.62 203 LEU A CA 1
ATOM 1708 C C . LEU A 1 203 ? -1.079 -5.933 -5.840 1.00 97.62 203 LEU A C 1
ATOM 1710 O O . LEU A 1 203 ? -1.783 -5.831 -4.826 1.00 97.62 203 LEU A O 1
ATOM 1714 N N . PHE A 1 204 ? -0.823 -4.884 -6.629 1.00 96.88 204 PHE A N 1
ATOM 1715 C CA . PHE A 1 204 ? -1.418 -3.560 -6.432 1.00 96.88 204 PHE A CA 1
ATOM 1716 C C . PHE A 1 204 ? -2.933 -3.587 -6.606 1.00 96.88 204 PHE A C 1
ATOM 1718 O O . PHE A 1 204 ? -3.646 -3.016 -5.781 1.00 96.88 204 PHE A O 1
ATOM 1725 N N . LEU A 1 205 ? -3.451 -4.317 -7.594 1.00 96.94 205 LEU A N 1
ATOM 1726 C CA . LEU A 1 205 ? -4.891 -4.452 -7.797 1.00 96.94 205 LEU A CA 1
ATOM 1727 C C . LEU A 1 205 ? -5.580 -5.177 -6.629 1.00 96.94 205 LEU A C 1
ATOM 1729 O O . LEU A 1 205 ? -6.639 -4.740 -6.160 1.00 96.94 205 LEU A O 1
ATOM 1733 N N . VAL A 1 206 ? -4.965 -6.242 -6.100 1.00 96.88 206 VAL A N 1
ATOM 1734 C CA . VAL A 1 206 ? -5.443 -6.938 -4.890 1.00 96.88 206 VAL A CA 1
ATOM 1735 C C . VAL A 1 206 ? -5.474 -5.979 -3.695 1.00 96.88 206 VAL A C 1
ATOM 1737 O O . VAL A 1 206 ? -6.486 -5.891 -2.992 1.00 96.88 206 VAL A O 1
ATOM 1740 N N . SER A 1 207 ? -4.398 -5.216 -3.496 1.00 96.88 207 SER A N 1
ATOM 1741 C CA . SER A 1 207 ? -4.288 -4.197 -2.446 1.00 96.88 207 SER A CA 1
ATOM 1742 C C . SER A 1 207 ? -5.358 -3.106 -2.571 1.00 96.88 207 SER A C 1
ATOM 1744 O O . SER A 1 207 ? -6.072 -2.812 -1.607 1.00 96.88 207 SER A O 1
ATOM 1746 N N . GLY A 1 208 ? -5.524 -2.535 -3.767 1.00 95.50 208 GLY A N 1
ATOM 1747 C CA . GLY A 1 208 ? -6.505 -1.493 -4.053 1.00 95.50 208 GLY A CA 1
ATOM 1748 C C . GLY A 1 208 ? -7.936 -1.976 -3.819 1.00 95.50 208 GLY A C 1
ATOM 1749 O O . GLY A 1 208 ? -8.727 -1.282 -3.177 1.00 95.50 208 GLY A O 1
ATOM 1750 N N . THR A 1 209 ? -8.247 -3.202 -4.242 1.00 95.06 209 THR A N 1
ATOM 1751 C CA . THR A 1 209 ? -9.548 -3.839 -3.991 1.00 95.06 209 THR A CA 1
ATOM 1752 C C . THR A 1 209 ? -9.796 -4.004 -2.492 1.00 95.06 209 THR A C 1
ATOM 1754 O O . THR A 1 209 ? -10.846 -3.601 -1.987 1.00 95.06 209 THR A O 1
ATOM 1757 N N . ALA A 1 210 ? -8.815 -4.514 -1.740 1.00 95.12 210 ALA A N 1
ATOM 1758 C CA . ALA A 1 210 ? -8.908 -4.626 -0.286 1.00 95.12 210 ALA A CA 1
ATOM 1759 C C . ALA A 1 210 ? -9.099 -3.258 0.398 1.00 95.12 210 ALA A C 1
ATOM 1761 O O . ALA A 1 210 ? -9.875 -3.155 1.348 1.00 95.12 210 ALA A O 1
ATOM 1762 N N . ALA A 1 211 ? -8.460 -2.192 -0.097 1.00 94.06 211 ALA A N 1
ATOM 1763 C CA . ALA A 1 211 ? -8.628 -0.835 0.426 1.00 94.06 211 ALA A CA 1
ATOM 1764 C C . ALA A 1 211 ? -10.036 -0.262 0.171 1.00 94.06 211 ALA A C 1
ATOM 1766 O O . ALA A 1 211 ? -10.598 0.397 1.052 1.00 94.06 211 ALA A O 1
ATOM 1767 N N . VAL A 1 212 ? -10.628 -0.532 -0.998 1.00 94.31 212 VAL A N 1
ATOM 1768 C CA . VAL A 1 212 ? -12.022 -0.170 -1.304 1.00 94.31 212 VAL A CA 1
ATOM 1769 C C . VAL A 1 212 ? -12.980 -0.924 -0.382 1.00 94.31 212 VAL A C 1
ATOM 1771 O O . VAL A 1 212 ? -13.832 -0.296 0.247 1.00 94.31 212 VAL A O 1
ATOM 1774 N N . LEU A 1 213 ? -12.800 -2.240 -0.223 1.00 93.62 213 LEU A N 1
ATOM 1775 C CA . LEU A 1 213 ? -13.597 -3.061 0.696 1.00 93.62 213 LEU A CA 1
ATOM 1776 C C . LEU A 1 213 ? -13.475 -2.586 2.153 1.00 93.62 213 LEU A C 1
ATOM 1778 O O . LEU A 1 213 ? -14.480 -2.521 2.866 1.00 93.62 213 LEU A O 1
ATOM 1782 N N . GLU A 1 214 ? -12.264 -2.213 2.588 1.00 93.00 214 GLU A N 1
ATOM 1783 C CA . GLU A 1 214 ? -11.984 -1.709 3.939 1.00 93.00 214 GLU A CA 1
ATOM 1784 C C . GLU A 1 214 ? -12.772 -0.433 4.236 1.00 93.00 214 GLU A C 1
ATOM 1786 O O . GLU A 1 214 ? -13.315 -0.287 5.332 1.00 93.00 214 GLU A O 1
ATOM 1791 N N . PHE A 1 215 ? -12.827 0.490 3.275 1.00 90.00 215 PHE A N 1
ATOM 1792 C CA . PHE A 1 215 ? -13.467 1.788 3.460 1.00 90.00 215 PHE A CA 1
ATOM 1793 C C . PHE A 1 215 ? -14.974 1.757 3.217 1.00 90.00 215 PHE A C 1
ATOM 1795 O O . PHE A 1 215 ? -15.732 2.366 3.967 1.00 90.00 215 PHE A O 1
ATOM 1802 N N . CYS A 1 216 ? -15.420 1.063 2.174 1.00 89.19 216 CYS A N 1
ATOM 1803 C CA . CYS A 1 216 ? -16.825 1.048 1.796 1.00 89.19 216 CYS A CA 1
ATOM 1804 C C . CYS A 1 216 ? -17.664 0.069 2.618 1.00 89.19 216 CYS A C 1
ATOM 1806 O O . CYS A 1 216 ? -18.889 0.183 2.599 1.00 89.19 216 CYS A O 1
ATOM 1808 N N . HIS A 1 217 ? -17.043 -0.884 3.325 1.00 87.12 217 HIS A N 1
ATOM 1809 C CA . HIS A 1 217 ? -17.730 -1.985 4.015 1.00 87.12 217 HIS A CA 1
ATOM 1810 C C . HIS A 1 217 ? -18.579 -2.867 3.075 1.00 87.12 217 HIS A C 1
ATOM 1812 O O . HIS A 1 217 ? -19.467 -3.587 3.522 1.00 87.12 217 HIS A O 1
ATOM 1818 N N . ARG A 1 218 ? -18.332 -2.771 1.766 1.00 87.81 218 ARG A N 1
ATOM 1819 C CA . ARG A 1 218 ? -18.961 -3.497 0.653 1.00 87.81 218 ARG A CA 1
ATOM 1820 C C . ARG A 1 218 ? -18.094 -3.300 -0.594 1.00 87.81 218 ARG A C 1
ATOM 1822 O O . ARG A 1 218 ? -17.169 -2.492 -0.557 1.00 87.81 218 ARG A O 1
ATOM 1829 N N . PHE A 1 219 ? -18.433 -3.964 -1.700 1.00 82.56 219 PHE A N 1
ATOM 1830 C CA . PHE A 1 219 ? -17.673 -3.888 -2.958 1.00 82.56 219 PHE A CA 1
ATOM 1831 C C . PHE A 1 219 ? -17.430 -2.470 -3.478 1.00 82.56 219 PHE A C 1
ATOM 1833 O O . PHE A 1 219 ? -16.358 -2.195 -4.001 1.00 82.56 219 PHE A O 1
ATOM 1840 N N . TRP A 1 220 ? -18.395 -1.560 -3.323 1.00 88.44 220 TRP A N 1
ATOM 1841 C CA . TRP A 1 220 ? -18.232 -0.188 -3.793 1.00 88.44 220 TRP A CA 1
ATOM 1842 C C . TRP A 1 220 ? -19.091 0.814 -3.027 1.00 88.44 220 TRP A C 1
ATOM 1844 O O . TRP A 1 220 ? -20.179 0.500 -2.540 1.00 88.44 220 TRP A O 1
ATOM 1854 N N . CYS A 1 221 ? -18.639 2.059 -2.935 1.00 89.31 221 CYS A N 1
ATOM 1855 C CA . CYS A 1 221 ? -19.412 3.161 -2.385 1.00 89.31 221 CYS A CA 1
ATOM 1856 C C . CYS A 1 221 ? -18.984 4.489 -3.007 1.00 89.31 221 CYS A C 1
ATOM 1858 O O . CYS A 1 221 ? -17.817 4.692 -3.335 1.00 89.31 221 CYS A O 1
ATOM 1860 N N . TRP A 1 222 ? -19.936 5.413 -3.112 1.00 89.12 222 TRP A N 1
ATOM 1861 C CA . TRP A 1 222 ? -19.684 6.786 -3.527 1.00 89.12 222 TRP A CA 1
ATOM 1862 C C . TRP A 1 222 ? -19.756 7.705 -2.313 1.00 89.12 222 TRP A C 1
ATOM 1864 O O . TRP A 1 222 ? -20.827 7.905 -1.744 1.00 89.12 222 TRP A O 1
ATOM 1874 N N . GLN A 1 223 ? -18.608 8.249 -1.900 1.00 86.56 223 GLN A N 1
ATOM 1875 C CA . GLN A 1 223 ? -18.511 9.211 -0.799 1.00 86.56 223 GLN A CA 1
ATOM 1876 C C . GLN A 1 223 ? -17.662 10.425 -1.186 1.00 86.56 223 GLN A C 1
ATOM 1878 O O . GLN A 1 223 ? -16.627 10.708 -0.589 1.00 86.56 223 GLN A O 1
ATOM 1883 N N . VAL A 1 224 ? -18.150 11.194 -2.160 1.00 87.44 224 VAL A N 1
ATOM 1884 C CA . VAL A 1 224 ? -17.453 12.356 -2.747 1.00 87.44 224 VAL A CA 1
ATOM 1885 C C . VAL A 1 224 ? -17.075 13.456 -1.746 1.00 87.44 224 VAL A C 1
ATOM 1887 O O . VAL A 1 224 ? -16.139 14.213 -1.989 1.00 87.44 224 VAL A O 1
ATOM 1890 N N . LYS A 1 225 ? -17.770 13.534 -0.602 1.00 85.56 225 LYS A N 1
ATOM 1891 C CA . LYS A 1 225 ? -17.470 14.486 0.483 1.00 85.56 225 LYS A CA 1
ATOM 1892 C C . LYS A 1 225 ? -16.279 14.057 1.355 1.00 85.56 225 LYS A C 1
ATOM 1894 O O . LYS A 1 225 ? -15.803 14.846 2.163 1.00 85.56 225 LYS A O 1
ATOM 1899 N N . SER A 1 226 ? -15.798 12.819 1.220 1.00 85.06 226 SER A N 1
ATOM 1900 C CA . SER A 1 226 ? -14.716 12.267 2.036 1.00 85.06 226 SER A CA 1
ATOM 1901 C C . SER A 1 226 ? -13.375 12.356 1.314 1.00 85.06 226 SER A C 1
ATOM 1903 O O . SER A 1 226 ? -13.159 11.719 0.285 1.00 85.06 226 SER A O 1
ATOM 1905 N N . LEU A 1 227 ? -12.415 13.066 1.910 1.00 86.31 227 LEU A N 1
ATOM 1906 C CA . LEU A 1 227 ? -11.024 13.058 1.440 1.00 86.31 227 LEU A CA 1
ATOM 1907 C C . LEU A 1 227 ? -10.430 11.640 1.452 1.00 86.31 227 LEU A C 1
ATOM 1909 O O . LEU A 1 227 ? -9.632 11.285 0.592 1.00 86.31 227 LEU A O 1
ATOM 1913 N N . THR A 1 228 ? -10.829 10.811 2.424 1.00 88.38 228 THR A N 1
ATOM 1914 C CA . THR A 1 228 ? -10.352 9.423 2.499 1.00 88.38 228 THR A CA 1
ATOM 1915 C C . THR A 1 228 ? -10.830 8.607 1.304 1.00 88.38 228 THR A C 1
ATOM 1917 O O . THR A 1 228 ? -10.048 7.818 0.779 1.00 88.38 228 THR A O 1
ATOM 1920 N N . TRP A 1 229 ? -12.072 8.822 0.863 1.00 90.69 229 TRP A N 1
ATOM 1921 C CA . TRP A 1 229 ? -12.610 8.167 -0.324 1.00 90.69 229 TRP A CA 1
ATOM 1922 C C . TRP A 1 229 ? -11.815 8.559 -1.573 1.00 90.69 229 TRP A C 1
ATOM 1924 O O . TRP A 1 229 ? -11.356 7.670 -2.278 1.00 90.69 229 TRP A O 1
ATOM 1934 N N . TRP A 1 230 ? -11.538 9.853 -1.782 1.00 92.75 230 TRP A N 1
ATOM 1935 C CA . TRP A 1 230 ? -10.719 10.314 -2.913 1.00 92.75 230 TRP A CA 1
ATOM 1936 C C . TRP A 1 230 ? -9.315 9.707 -2.925 1.00 92.75 230 TRP A C 1
ATOM 1938 O O . TRP A 1 230 ? -8.851 9.266 -3.971 1.00 92.75 230 TRP A O 1
ATOM 1948 N N . ILE A 1 231 ? -8.651 9.624 -1.767 1.00 91.00 231 ILE A N 1
ATOM 1949 C CA . ILE A 1 231 ? -7.328 8.990 -1.666 1.00 91.00 231 ILE A CA 1
ATOM 1950 C C . ILE A 1 231 ? -7.395 7.517 -2.090 1.00 91.00 231 ILE A C 1
ATOM 1952 O O . ILE A 1 231 ? -6.506 7.039 -2.783 1.00 91.00 231 ILE A O 1
ATOM 1956 N N . ILE A 1 232 ? -8.417 6.778 -1.656 1.00 92.94 232 ILE A N 1
ATOM 1957 C CA . ILE A 1 232 ? -8.560 5.355 -1.996 1.00 92.94 232 ILE A CA 1
ATOM 1958 C C . ILE A 1 232 ? -8.922 5.192 -3.470 1.00 92.94 232 ILE A C 1
ATOM 1960 O O . ILE A 1 232 ? -8.321 4.372 -4.151 1.00 92.94 232 ILE A O 1
ATOM 1964 N N . PHE A 1 233 ? -9.853 6.002 -3.964 1.00 93.94 233 PHE A N 1
ATOM 1965 C CA . PHE A 1 233 ? -10.323 5.967 -5.341 1.00 93.94 233 PHE A CA 1
ATOM 1966 C C . PHE A 1 233 ? -9.206 6.272 -6.345 1.00 93.94 233 PHE A C 1
ATOM 1968 O O . PHE A 1 233 ? -9.011 5.505 -7.279 1.00 93.94 233 PHE A O 1
ATOM 1975 N N . ILE A 1 234 ? -8.426 7.337 -6.122 1.00 93.44 234 ILE A N 1
ATOM 1976 C CA . ILE A 1 234 ? -7.304 7.704 -7.001 1.00 93.44 234 ILE A CA 1
ATOM 1977 C C . ILE A 1 234 ? -6.226 6.616 -6.987 1.00 93.44 234 ILE A C 1
ATOM 1979 O O . ILE A 1 234 ? -5.750 6.226 -8.048 1.00 93.44 234 ILE A O 1
ATOM 1983 N N . ASN A 1 235 ? -5.877 6.082 -5.810 1.00 92.75 235 ASN A N 1
ATOM 1984 C CA . ASN A 1 235 ? -4.926 4.969 -5.731 1.00 92.75 235 ASN A CA 1
ATOM 1985 C C . ASN A 1 235 ? -5.450 3.724 -6.459 1.00 92.75 235 ASN A C 1
ATOM 1987 O O . ASN A 1 235 ? -4.680 3.063 -7.142 1.00 92.75 235 ASN A O 1
ATOM 1991 N N . PHE A 1 236 ? -6.745 3.415 -6.344 1.00 94.31 236 PHE A N 1
ATOM 1992 C CA . PHE A 1 236 ? -7.357 2.280 -7.032 1.00 94.31 236 PHE A CA 1
ATOM 1993 C C . PHE A 1 236 ? -7.343 2.452 -8.554 1.00 94.31 236 PHE A C 1
ATOM 1995 O O . PHE A 1 236 ? -6.964 1.520 -9.249 1.00 94.31 236 PHE A O 1
ATOM 2002 N N . ILE A 1 237 ? -7.674 3.643 -9.069 1.00 94.56 237 ILE A N 1
ATOM 2003 C CA . ILE A 1 237 ? -7.513 3.952 -10.500 1.00 94.56 237 ILE A CA 1
ATOM 2004 C C . ILE A 1 237 ? -6.057 3.759 -10.920 1.00 94.56 237 ILE A C 1
ATOM 2006 O O . ILE A 1 237 ? -5.806 3.147 -11.950 1.00 94.56 237 ILE A O 1
ATOM 2010 N N . GLY A 1 238 ? -5.110 4.230 -10.104 1.00 89.75 238 GLY A N 1
ATOM 2011 C CA . GLY A 1 238 ? -3.687 3.992 -10.325 1.00 89.75 238 GLY A CA 1
ATOM 2012 C C . GLY A 1 238 ? -3.362 2.504 -10.449 1.00 89.75 238 GLY A C 1
ATOM 2013 O O . GLY A 1 238 ? -2.690 2.128 -11.389 1.00 89.75 238 GLY A O 1
ATOM 2014 N N . CYS A 1 239 ? -3.909 1.653 -9.578 1.00 92.69 239 CYS A N 1
ATOM 2015 C CA . CYS A 1 239 ? -3.709 0.198 -9.640 1.00 92.69 239 CYS A CA 1
ATOM 2016 C C . CYS A 1 239 ? -4.348 -0.473 -10.867 1.00 92.69 239 CYS A C 1
ATOM 2018 O O . CYS A 1 239 ? -3.987 -1.596 -11.182 1.00 92.69 239 CYS A O 1
ATOM 2020 N N . VAL A 1 240 ? -5.350 0.150 -11.494 1.00 92.31 240 VAL A N 1
ATOM 2021 C CA . VAL A 1 240 ? -5.992 -0.361 -12.720 1.00 92.31 240 VAL A CA 1
ATOM 2022 C C . VAL A 1 240 ? -5.244 0.104 -13.972 1.00 92.31 240 VAL A C 1
ATOM 2024 O O . VAL A 1 240 ? -5.279 -0.577 -14.990 1.00 92.31 240 VAL A O 1
ATOM 2027 N N . ALA A 1 241 ? -4.628 1.285 -13.911 1.00 88.62 241 ALA A N 1
ATOM 2028 C CA . ALA A 1 241 ? -3.874 1.875 -15.014 1.00 88.62 241 ALA A CA 1
ATOM 2029 C C . ALA A 1 241 ? -2.406 1.423 -15.067 1.00 88.62 241 ALA A C 1
ATOM 2031 O O . ALA A 1 241 ? -1.777 1.591 -16.109 1.00 88.62 241 ALA A O 1
ATOM 2032 N N . PHE A 1 242 ? -1.885 0.943 -13.938 1.00 81.19 242 PHE A N 1
ATOM 2033 C CA . PHE A 1 242 ? -0.563 0.348 -13.780 1.00 81.19 242 PHE A CA 1
ATOM 2034 C C . PHE A 1 242 ? -0.598 -1.096 -14.282 1.00 81.19 242 PHE A C 1
ATOM 2036 O O . PHE A 1 242 ? 0.200 -1.404 -15.187 1.00 81.19 242 PHE A O 1
#

pLDDT: mean 87.57, std 11.48, range [45.5, 98.56]

Radius of gyration: 20.57 Å; chains: 1; bounding box: 45×38×62 Å

Sequence (242 aa):
MPSSIKRGYIQFSERWEHIESRYVGPFVTRIVHRRPDGALDVRTSRRHRKRFGPEPGPDATEKKRHKYWLWRPRSLNWWIAVLFMIGSWHFISGSLLVWAGPSYVYIIDLIFFIGSIFFTSAGYSQYYQAINAPETLDENGHPAAQKRRYFGWQPHRLDFWATFPQFLGTLEFNVSTFMAFINVRWLGYDILVWVPDYVGSVLFLVSGTAAVLEFCHRFWCWQVKSLTWWIIFINFIGCVAF

Secondary structure (DSSP, 8-state):
---EEEETTEEEETTSEEEEEEEETTEEEEEEEE-TTS-EEEEEHHHHHTT--SPPPTTS------TT----TT-HHHHHHHHHHHHHHHHHHHHHHHHH--TTHHHHHHHHHHHHHHHHHHHHHHHHHHHTS-SBB-TTSPBPP-PPPSS---TT-HHHHTTHHHHHHHHHHHHHHHHHHTT--TTSHIIIIIHHHHHHHHHHHHHHHHHHHHHHSSS----TT-HHHHHHHHHHHHHHH-

Foldseek 3Di:
DQDWDDDQLATDGPQKAWDDFFDDVLATAWTWIQANVRDIF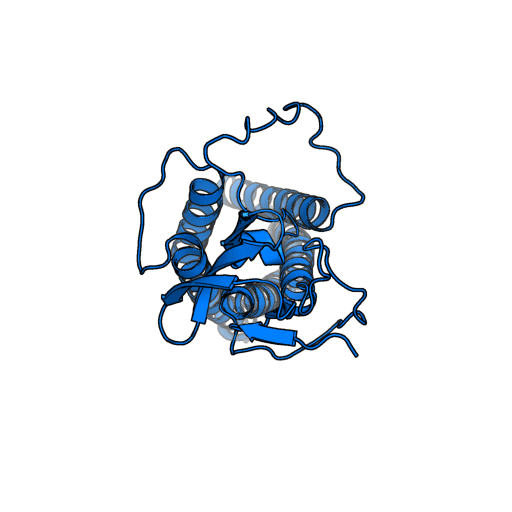IDGLVCLLQVVGGDQDPPRPPPPPPPPPLDDPVGLVSLLVVLLVQLVVLVVVLVVCVVVPPPPQLVSLVSNLVSLVSQLVSLLSQLQSNVPRARYADSVRDRDDDDRDSDDDDVSYLSNQLRVLSNQLSVLQSQLSVCSNVPPDPVCNCPRRVVSNVSSLVSLLSNLQSLQCSPVSDRHDDDPVDPSCVVSVVSNVVSVVD

=== Feature glossary ===
The features interleaved in this record are:

— What the protein is —

Sequence gives the chain of amino acids in standard one-letter code (A=alanine, C=cysteine, …, Y=tyrosine), read N→C. It is the only feature that is directly encoded by the gene; all structural features are derived from the folded form of this sequence.

Database cross-references. InterPro integrates a dozen domain/family signature databases into unified entries with residue-range hits. GO terms attach function/process/location labels with evidence codes. CATH codes position the fold in a four-level structural taxonomy. Organism is the NCBI-taxonomy species name.

— Where its atoms are —

Atomic coordinates in PDBx/mmCIF format — the same representation the Protein Data Bank distributes. Each line of the _atom_site loop places one backbone atom in Cartesian space (units: ångströms, origin: arbitrary).

The six renders are orthographic views along the three Cartesian axes in both directions. Representation (cartoon, sticks, or surface) and color scheme (sequence-rainbow or by-chain) vary across proteins so the training set covers all the common visualization conventions.

— Local backbone conformation —

Eight-state secondary structure (DSSP): H is the canonical α-helix, G the tighter 3₁₀-helix, I the wider π-helix; E/B are β-structure, T and S are turns and bends, and '-' is everything else. DSSP derives these from the pattern of main-chain N–H···O=C hydrogen bonds, not from the sequence.

P-SEA three-state annotation labels each residue as helix, strand, or coil based purely on the geometry of the Cα trace. It serves as a fallback when the full backbone (and thus DSSP) is unavailable.

The φ/ψ torsion pair specifies the backbone conformation at each residue. φ rotates about the N–Cα bond, ψ about the Cα–C bond. Steric clashes forbid most of the (φ, ψ) plane — the allowed regions (α-helix basin, β-sheet basin, left-handed helix) are the Ramachandran-allowed regions.

— Global shape and packing —

The geometric summary reports three shape descriptors. Rg (radius of gyration) measures how spread out the Cα atoms are about their centre of mass; compact globular proteins have small Rg, elongated or unfolded ones large. Cα contacts (<8 Å, |i−j|>4) count long-range residue pairs in spatial proximity — high for tightly packed folds, near zero for rods or random coil. The bounding-box extents give the protein's footprint along x, y, z in Å.

Solvent-accessible surface area (SASA) is the area in Å² traced out by the centre of a 1.4 Å probe sphere (a water molecule) rolled over the protein's van der Waals surface (Shrake–Rupley / Lee–Richards construction). Buried residues have near-zero SASA; fully exposed residues can exceed 200 Å². The total SASA scales roughly with the number of surface residues.

The contact map is a binary N×N matrix image: pixel (i, j) is dark where Cα_i and Cα_j are within 8 Å and |i−j|>4. Because the |i−j|>4 filter removes local helical contacts, off-diagonal stripes parallel to the main diagonal indicate parallel β-sheets; stripes perpendicular to it indicate antiparallel β-sheets. The Ramachandran plot scatters every residue's (φ, ψ) pair against the sterically allowed regions. The PAE heatmap renders the predicted-aligned-error matrix.

— Structural neighborhood —

3Di is Foldseek's structural alphabet. Each residue is assigned one of twenty discrete states based on how its Cα sits relative to its spatial (not sequential) neighbors. Aligning 3Di strings finds structural homologs roughly as well as full 3D superposition, but orders of magnitude faster.

Nearest PDB neighbors are the top structural matches found by Foldseek when searching this structure against the entire Protein Data Bank. Each hit reports a TM-score (0 to 1; >0.5 almost always implies the same fold) and an E-value. These are *structural* homologs — they may share no detectable sequence similarity.

— Confidence and disorder —

For AlphaFold models, the B-factor field carries pLDDT — the model's own estimate of local accuracy on a 0–100 scale. Regions with pLDDT<50 should be treated as essentially unmodeled; they often correspond to intrinsically disordered segments.

Crystallographic B-factors measure how much each atom's electron density is smeared out, in Å². They rise in mobile loops and surface residues and fall in the buried interior. In AlphaFold models this column is repurposed to hold pLDDT instead.

Predicted aligned error is AlphaFold's pairwise confidence. Unlike pLDDT (per-residue), PAE is per-residue-pair and captures whether two parts of the structure are correctly placed relative to each other. Units are ångströms of expected positional error.